Protein AF-A0A804KPH5-F1 (afdb_monomer)

Radius of gyration: 95.18 Å; Cα contacts (8 Å, |Δi|>4): 11; chains: 1; bounding box: 191×34×258 Å

Sequence (226 aa):
MASGESQKHLLSLIRNFASEKSQEELRVSDRKKRLLELQNDLNVANADLDGAKRSREMVEQELRGSQVQLSMIGASIHAQEARISLLQEEILKLRSDLDTLKSEVRFMRDEFVNSMCELNKKIRLDMQGFLKGLEDNITCLSTQMHELEAEYEKERHNRDKVCEQLAHVERRWFLVTAIMEETKQLQELAKQTSELEKVYASLGEDLQKKCTCPGCGSNNIEDGGN

Foldseek 3Di:
DPPVVVVVVVVVVVVVVVVVVVVVVVVVVVVVVVVVVVVVVVVVVVVVVVVVVVVVVVVVVVVVVVVVVVVVVVVVVVVVVVVVVVVVVVVVVVVVVVVVVVVVVVVVVVVVVVVVVVVVVVVVVVVVVVVVVVVVVVVVVVVVVVVVVVVVVVVVVVVVVVVVVVVVVVVVVVVVVVVVVVVVVVVVVVVVVVVVVVVVVVVVVVVQVVQQDPPPRDGPPPDDDD

Secondary structure (DSSP, 8-state):
-THHHHHHHHHHHHHHHHHHHHHHHHHHHHHHHHHHHHHHHHHHHHHHHHHHHHHHHHHHHHHHHHHHHHHHHHHHHHHHHHHHHHHHHHHHHHHHHHHHHHHHHHHHHHHHHHHHHHHHHHHHHHHHHHHHHHHHHHHHHHHHHHHHHHHHHHHHHHHHHHHHHHHHHHHHHHHHHHHHHHHHHHHHHHHHHHHHHHHHHHHHHHHHHHTB-TTT--BS---S--

pLDDT: mean 91.45, std 13.88, range [36.53, 98.81]

InterPro domains:
  IPR053327 Kinase-Interacting Protein [PTHR36001] (1-124)

Mean predicted aligned error: 14.64 Å

Solvent-accessible surface area (backbone atoms only — not comparable to full-atom values): 12221 Å² total; per-residue (Å²): 131,76,70,66,56,59,55,52,48,52,54,48,51,53,50,50,50,53,52,49,51,53,53,49,53,50,52,52,51,54,51,51,52,51,50,52,50,53,52,50,52,50,53,51,52,49,53,51,51,54,50,51,49,53,53,50,52,51,53,52,49,53,50,53,52,51,51,51,51,52,50,53,50,51,54,50,48,53,54,48,54,53,51,52,53,53,51,52,52,51,53,53,50,53,49,54,52,50,54,51,53,54,51,51,53,50,50,54,52,52,52,50,51,52,51,50,52,52,50,56,49,51,54,51,52,55,52,49,52,52,53,48,54,50,51,52,50,51,53,51,52,52,52,52,49,54,53,50,52,54,50,52,54,52,50,51,52,51,50,55,53,49,53,54,52,48,55,53,50,52,54,50,51,55,51,50,52,51,51,51,52,54,50,53,52,52,53,51,51,52,50,53,49,53,54,50,50,51,51,52,50,52,51,49,53,52,50,50,59,72,47,36,43,94,88,75,76,52,70,79,83,82,84,87,81,135

Structure (mmCIF, N/CA/C/O backbone):
data_AF-A0A804KPH5-F1
#
_entry.id   AF-A0A804KPH5-F1
#
loop_
_atom_site.group_PDB
_atom_site.id
_atom_site.type_symbol
_atom_site.label_atom_id
_atom_site.label_alt_id
_atom_site.label_comp_id
_atom_site.label_asym_id
_atom_site.label_entity_id
_atom_site.label_seq_id
_atom_site.pdbx_PDB_ins_code
_atom_site.Cartn_x
_atom_site.Cartn_y
_atom_site.Cartn_z
_atom_site.occupancy
_atom_site.B_iso_or_equiv
_atom_site.auth_seq_id
_atom_site.auth_comp_id
_atom_site.auth_asym_id
_atom_site.auth_atom_id
_atom_site.pdbx_PDB_model_num
ATOM 1 N N . MET A 1 1 ? -95.879 -7.686 123.966 1.00 47.50 1 MET A N 1
ATOM 2 C CA . MET A 1 1 ? -95.820 -7.800 122.490 1.00 47.50 1 MET A CA 1
ATOM 3 C C . MET A 1 1 ? -94.438 -7.478 121.884 1.00 47.50 1 MET A C 1
ATOM 5 O O . MET A 1 1 ? -94.332 -7.428 120.671 1.00 47.50 1 MET A O 1
ATOM 9 N N . ALA A 1 2 ? -93.355 -7.391 122.676 1.00 52.72 2 ALA A N 1
ATOM 10 C CA . ALA A 1 2 ? -92.005 -7.029 122.203 1.00 52.72 2 ALA A CA 1
ATOM 11 C C . ALA A 1 2 ? -91.123 -8.204 121.701 1.00 52.72 2 ALA A C 1
ATOM 13 O O . ALA A 1 2 ? -90.034 -7.984 121.188 1.00 52.72 2 ALA A O 1
ATOM 14 N N . SER A 1 3 ? -91.573 -9.462 121.829 1.00 55.53 3 SER A N 1
ATOM 15 C CA . SER A 1 3 ? -90.783 -10.656 121.456 1.00 55.53 3 SER A CA 1
ATOM 16 C C . SER A 1 3 ? -90.927 -11.079 119.985 1.00 55.53 3 SER A C 1
ATOM 18 O O . SER A 1 3 ? -90.116 -11.854 119.489 1.00 55.53 3 SER A O 1
ATOM 20 N N . GLY A 1 4 ? -91.962 -10.603 119.281 1.00 61.66 4 GLY A N 1
ATOM 21 C CA . GLY A 1 4 ? -92.204 -10.954 117.874 1.00 61.66 4 GLY A CA 1
ATOM 22 C C . GLY A 1 4 ? -91.389 -10.121 116.879 1.00 61.66 4 GLY A C 1
ATOM 23 O O . GLY A 1 4 ? -91.226 -10.524 115.731 1.00 61.66 4 GLY A O 1
ATOM 24 N N . GLU A 1 5 ? -90.871 -8.969 117.304 1.00 67.00 5 GLU A N 1
ATOM 25 C CA . GLU A 1 5 ? -90.092 -8.040 116.473 1.00 67.00 5 GLU A CA 1
ATOM 26 C C . GLU A 1 5 ? -88.619 -8.451 116.361 1.00 67.00 5 GLU A C 1
ATOM 28 O O . GLU A 1 5 ? -88.063 -8.467 115.263 1.00 67.00 5 GLU A O 1
ATOM 33 N N . SER A 1 6 ? -88.009 -8.891 117.464 1.00 72.50 6 SER A N 1
ATOM 34 C CA . SER A 1 6 ? -86.630 -9.398 117.500 1.00 72.50 6 SER A CA 1
ATOM 35 C C . SER A 1 6 ? -86.454 -10.687 116.687 1.00 72.50 6 SER A C 1
ATOM 37 O O . SER A 1 6 ? -85.471 -10.837 115.960 1.00 72.50 6 SER A O 1
ATOM 39 N N . GLN A 1 7 ? -87.438 -11.591 116.723 1.00 78.00 7 GLN A N 1
ATOM 40 C CA . GLN A 1 7 ? -87.437 -12.822 115.925 1.00 78.00 7 GLN A CA 1
ATOM 41 C C . GLN A 1 7 ? -87.595 -12.541 114.419 1.00 78.00 7 GLN A C 1
ATOM 43 O O . GLN A 1 7 ? -86.921 -13.162 113.596 1.00 78.00 7 GLN A O 1
ATOM 48 N N . LYS A 1 8 ? -88.428 -11.559 114.041 1.00 80.06 8 LYS A N 1
ATOM 49 C CA . LYS A 1 8 ? -88.543 -11.083 112.649 1.00 80.06 8 LYS A CA 1
ATOM 50 C C . LYS A 1 8 ? -87.252 -10.419 112.161 1.00 80.06 8 LYS A C 1
ATOM 52 O O . LYS A 1 8 ? -86.873 -10.619 111.009 1.00 80.06 8 LYS A O 1
ATOM 57 N N . HIS A 1 9 ? -86.563 -9.678 113.028 1.00 81.88 9 HIS A N 1
ATOM 58 C CA . HIS A 1 9 ? -85.277 -9.053 112.716 1.00 81.88 9 HIS A CA 1
ATOM 59 C C . HIS A 1 9 ? -84.169 -10.094 112.475 1.00 81.88 9 HIS A C 1
ATOM 61 O O . HIS A 1 9 ? -83.476 -10.022 111.462 1.00 81.88 9 HIS A O 1
ATOM 67 N N . LEU A 1 10 ? -84.069 -11.122 113.326 1.00 82.50 10 LEU A N 1
ATOM 68 C CA . LEU A 1 10 ? -83.127 -12.235 113.146 1.00 82.50 10 LEU A CA 1
ATOM 69 C C . LEU A 1 10 ? -83.384 -13.011 111.842 1.00 82.50 10 LEU A C 1
ATOM 71 O O . LEU A 1 10 ? -82.452 -13.293 111.094 1.00 82.50 10 LEU A O 1
ATOM 75 N N . LEU A 1 11 ? -84.649 -13.313 111.528 1.00 84.19 11 LEU A N 1
ATOM 76 C CA . LEU A 1 11 ? -85.020 -13.975 110.269 1.00 84.19 11 LEU A CA 1
ATOM 77 C C . LEU A 1 11 ? -84.720 -13.105 109.034 1.00 84.19 11 LEU A C 1
ATOM 79 O O . LEU A 1 11 ? -84.367 -13.640 107.984 1.00 84.19 11 LEU A O 1
ATOM 83 N N . SER A 1 12 ? -84.830 -11.778 109.153 1.00 86.88 12 SER A N 1
ATOM 84 C CA . SER A 1 12 ? -84.430 -10.826 108.107 1.00 86.88 12 SER A CA 1
ATOM 85 C C . SER A 1 12 ? -82.915 -10.839 107.878 1.00 86.88 12 SER A C 1
ATOM 87 O O . SER A 1 12 ? -82.474 -10.939 106.738 1.00 86.88 12 SER A O 1
ATOM 89 N N . LEU A 1 13 ? -82.115 -10.836 108.950 1.00 86.38 13 LEU A N 1
ATOM 90 C CA . LEU A 1 13 ? -80.652 -10.934 108.873 1.00 86.38 13 LEU A CA 1
ATOM 91 C C . LEU A 1 13 ? -80.192 -12.250 108.234 1.00 86.38 13 LEU A C 1
ATOM 93 O O . LEU A 1 13 ? -79.329 -12.227 107.363 1.00 86.38 13 LEU A O 1
ATOM 97 N N . ILE A 1 14 ? -80.802 -13.382 108.602 1.00 86.62 14 ILE A N 1
ATOM 98 C CA . ILE A 1 14 ? -80.507 -14.689 107.992 1.00 86.62 14 ILE A CA 1
ATOM 99 C C . ILE A 1 14 ? -80.858 -14.685 106.500 1.00 86.62 14 ILE A C 1
ATOM 101 O O . ILE A 1 14 ? -80.076 -15.175 105.687 1.00 86.62 14 ILE A O 1
ATOM 105 N N . ARG A 1 15 ? -82.012 -14.115 106.122 1.00 89.00 15 ARG A N 1
ATOM 106 C CA . ARG A 1 15 ? -82.417 -13.993 104.714 1.00 89.00 15 ARG A CA 1
ATOM 107 C C . ARG A 1 15 ? -81.454 -13.104 103.929 1.00 89.00 15 ARG A C 1
ATOM 109 O O . ARG A 1 15 ? -81.034 -13.510 102.852 1.00 89.00 15 ARG A O 1
ATOM 116 N N . ASN A 1 16 ? -81.087 -11.947 104.479 1.00 89.38 16 ASN A N 1
ATOM 117 C CA . ASN A 1 16 ? -80.148 -11.013 103.860 1.00 89.38 16 ASN A CA 1
ATOM 118 C C . ASN A 1 16 ? -78.768 -11.659 103.687 1.00 89.38 16 ASN A C 1
ATOM 120 O O . ASN A 1 16 ? -78.218 -11.620 102.591 1.00 89.38 16 ASN A O 1
ATOM 124 N N . PHE A 1 17 ? -78.264 -12.346 104.717 1.00 90.38 17 PHE A N 1
ATOM 125 C CA . PHE A 1 17 ? -77.006 -13.090 104.651 1.00 90.38 17 PHE A CA 1
ATOM 126 C C . PHE A 1 17 ? -77.054 -14.211 103.606 1.00 90.38 17 PHE A C 1
ATOM 128 O O . PHE A 1 17 ? -76.117 -14.374 102.832 1.00 90.38 17 PHE A O 1
ATOM 135 N N . ALA A 1 18 ? -78.150 -14.972 103.537 1.00 86.94 18 ALA A N 1
ATOM 136 C CA . ALA A 1 18 ? -78.317 -16.020 102.533 1.00 86.94 18 ALA A CA 1
ATOM 137 C C . ALA A 1 18 ? -78.378 -15.451 101.103 1.00 86.94 18 ALA A C 1
ATOM 139 O O . ALA A 1 18 ? -77.756 -16.010 100.199 1.00 86.94 18 ALA A O 1
ATOM 140 N N . SER A 1 19 ? -79.080 -14.329 100.895 1.00 88.06 19 SER A N 1
ATOM 141 C CA . SER A 1 19 ? -79.122 -13.651 99.593 1.00 88.06 19 SER A CA 1
ATOM 142 C C . SER A 1 19 ? -77.775 -13.048 99.203 1.00 88.06 19 SER A C 1
ATOM 144 O O . SER A 1 19 ? -77.368 -13.179 98.054 1.00 88.06 19 SER A O 1
ATOM 146 N N . GLU A 1 20 ? -77.058 -12.444 100.150 1.00 90.56 20 GLU A N 1
ATOM 147 C CA . GLU A 1 20 ? -75.737 -11.856 99.927 1.00 90.56 20 GLU A CA 1
ATOM 148 C C . GLU A 1 20 ? -74.703 -12.944 99.629 1.00 90.56 20 GLU A C 1
ATOM 150 O O . GLU A 1 20 ? -73.964 -12.834 98.656 1.00 90.56 20 GLU A O 1
ATOM 155 N N . LYS A 1 21 ? -74.731 -14.059 100.371 1.00 92.00 21 LYS A N 1
ATOM 156 C CA . LYS A 1 21 ? -73.903 -15.240 100.100 1.00 92.00 21 LYS A CA 1
ATOM 157 C C . LYS A 1 21 ? -74.153 -15.806 98.701 1.00 92.00 21 LYS A C 1
ATOM 159 O O . LYS A 1 21 ? -73.199 -16.048 97.970 1.00 92.00 21 LYS A O 1
ATOM 164 N N . SER A 1 22 ? -75.417 -15.978 98.307 1.00 89.69 22 SER A N 1
ATOM 165 C CA . SER A 1 22 ? -75.770 -16.455 96.962 1.00 89.69 22 SER A CA 1
ATOM 166 C C . SER A 1 22 ? -75.325 -15.478 95.866 1.00 89.69 22 SER A C 1
ATOM 168 O O . SER A 1 22 ? -74.825 -15.903 94.823 1.00 89.69 22 SER A O 1
ATOM 170 N N . GLN A 1 23 ? -75.460 -14.169 96.101 1.00 92.56 23 GLN A N 1
ATOM 171 C CA . GLN A 1 23 ? -75.026 -13.145 95.154 1.00 92.56 23 GLN A CA 1
ATOM 172 C C . GLN A 1 23 ? -73.497 -13.105 95.018 1.00 92.56 23 GLN A C 1
ATOM 174 O O . GLN A 1 23 ? -72.977 -12.949 93.912 1.00 92.56 23 GLN A O 1
ATOM 179 N N . GLU A 1 24 ? -72.771 -13.275 96.1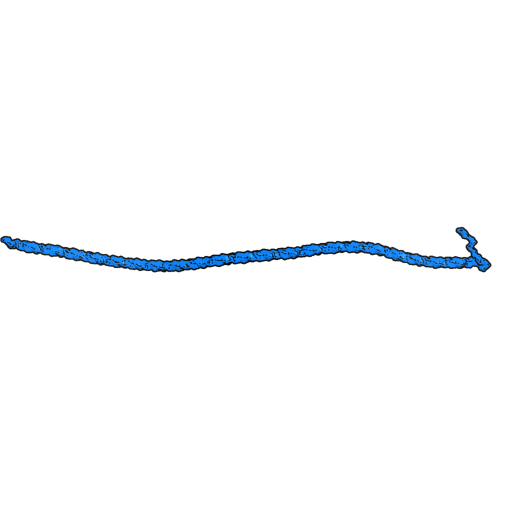22 1.00 92.38 24 GLU A N 1
ATOM 180 C CA . GLU A 1 24 ? -71.312 -13.318 96.130 1.00 92.38 24 GLU A CA 1
ATOM 181 C C . GLU A 1 24 ? -70.785 -14.593 95.451 1.00 92.38 24 GLU A C 1
ATOM 183 O O . GLU A 1 24 ? -69.865 -14.519 94.639 1.00 92.38 24 GLU A O 1
ATOM 188 N N . GLU A 1 25 ? -71.416 -15.751 95.676 1.00 92.31 25 GLU A N 1
ATOM 189 C CA . GLU A 1 25 ? -71.098 -17.004 94.972 1.00 92.31 25 GLU A CA 1
ATOM 190 C C . GLU A 1 25 ? -71.289 -16.877 93.450 1.00 92.31 25 GLU A C 1
ATOM 192 O O . GLU A 1 25 ? -70.419 -17.305 92.683 1.00 92.31 25 GLU A O 1
ATOM 197 N N . LEU A 1 26 ? -72.368 -16.223 93.000 1.00 93.50 26 LEU A N 1
ATOM 198 C CA . LEU A 1 26 ? -72.583 -15.903 91.583 1.00 93.50 26 LEU A CA 1
ATOM 199 C C . LEU A 1 26 ? -71.481 -14.987 91.029 1.00 93.50 26 LEU A C 1
ATOM 201 O O . LEU A 1 26 ? -70.908 -15.295 89.985 1.00 93.50 26 LEU A O 1
ATOM 205 N N . ARG A 1 27 ? -71.116 -13.908 91.739 1.00 95.50 27 ARG A N 1
ATOM 206 C CA . ARG A 1 27 ? -70.012 -13.011 91.333 1.00 95.50 27 ARG A CA 1
ATOM 207 C C . ARG A 1 27 ? -68.680 -13.750 91.231 1.00 95.50 27 ARG A C 1
ATOM 209 O O . ARG A 1 27 ? -67.907 -13.490 90.309 1.00 95.50 27 ARG A O 1
ATOM 216 N N . VAL A 1 28 ? -68.392 -14.655 92.167 1.00 95.12 28 VAL A N 1
ATOM 217 C CA . VAL A 1 28 ? -67.177 -15.481 92.144 1.00 95.12 28 VAL A CA 1
ATOM 218 C C . VAL A 1 28 ? -67.193 -16.435 90.947 1.00 95.12 28 VAL A C 1
ATOM 220 O O . VAL A 1 28 ? -66.164 -16.578 90.286 1.00 95.12 28 VAL A O 1
ATOM 223 N N . SER A 1 29 ? -68.336 -17.052 90.636 1.00 95.44 29 SER A N 1
ATOM 224 C CA . SER A 1 29 ? -68.501 -17.915 89.458 1.00 95.44 29 SER A CA 1
ATOM 225 C C . SER A 1 29 ? -68.264 -17.152 88.145 1.00 95.44 29 SER A C 1
ATOM 227 O O . SER A 1 29 ? -67.443 -17.574 87.327 1.00 95.44 29 SER A O 1
ATOM 229 N N . ASP A 1 30 ? -68.872 -15.971 87.989 1.00 95.94 30 ASP A N 1
ATOM 230 C CA . ASP A 1 30 ? -68.675 -15.094 86.825 1.00 95.94 30 ASP A CA 1
ATOM 231 C C . ASP A 1 30 ? -67.217 -14.639 86.678 1.00 95.94 30 ASP A C 1
ATOM 233 O O . ASP A 1 30 ? -66.649 -14.680 85.583 1.00 95.94 30 ASP A O 1
ATOM 237 N N . ARG A 1 31 ? -66.569 -14.246 87.785 1.00 96.00 31 ARG A N 1
ATOM 238 C CA . ARG A 1 31 ? -65.142 -13.882 87.788 1.00 96.00 31 ARG A CA 1
ATOM 239 C C . ARG A 1 31 ? -64.253 -15.053 87.371 1.00 96.00 31 ARG A C 1
ATOM 241 O O . ARG A 1 31 ? -63.312 -14.838 86.612 1.00 96.00 31 ARG A O 1
ATOM 248 N N . LYS A 1 32 ? -64.543 -16.278 87.826 1.00 96.44 32 LYS A N 1
ATOM 249 C CA . LYS A 1 32 ? -63.807 -17.485 87.410 1.00 96.44 32 LYS A CA 1
ATOM 250 C C . LYS A 1 32 ? -63.964 -17.754 85.917 1.00 96.44 32 LYS A C 1
ATOM 252 O O . LYS A 1 32 ? -62.964 -18.032 85.264 1.00 96.44 32 LYS A O 1
ATOM 257 N N . LYS A 1 33 ? -65.182 -17.640 85.375 1.00 96.81 33 LYS A N 1
ATOM 258 C CA . LYS A 1 33 ? -65.432 -17.819 83.938 1.00 96.81 33 LYS A CA 1
ATOM 259 C C . LYS A 1 33 ? -64.646 -16.802 83.108 1.00 96.81 33 LYS A C 1
ATOM 261 O O . LYS A 1 33 ? -63.930 -17.202 82.198 1.00 96.81 33 LYS A O 1
ATOM 266 N N . ARG A 1 34 ? -64.690 -15.521 83.494 1.00 97.44 34 ARG A N 1
ATOM 267 C CA . ARG A 1 34 ? -63.887 -14.464 82.857 1.00 97.44 34 ARG A CA 1
ATOM 268 C C . ARG A 1 34 ? -62.386 -14.713 82.944 1.00 97.44 34 ARG A C 1
ATOM 270 O O . ARG A 1 34 ? -61.690 -14.475 81.969 1.00 97.44 34 ARG A O 1
ATOM 277 N N . LEU A 1 35 ? -61.875 -15.179 84.085 1.00 96.75 35 LEU A N 1
ATOM 278 C CA . LEU A 1 35 ? -60.459 -15.545 84.216 1.00 96.75 35 LEU A CA 1
ATOM 279 C C . LEU A 1 35 ? -60.070 -16.648 83.226 1.00 96.75 35 LEU A C 1
ATOM 281 O O . LEU A 1 35 ? -59.012 -16.569 82.612 1.00 96.75 35 LEU A O 1
ATOM 285 N N . LEU A 1 36 ? -60.937 -17.646 83.055 1.00 97.06 36 LEU A N 1
ATOM 286 C CA . LEU A 1 36 ? -60.729 -18.752 82.124 1.00 97.06 36 LEU A CA 1
ATOM 287 C C . LEU A 1 36 ? -60.765 -18.288 80.659 1.00 97.06 36 LEU A C 1
ATOM 289 O O . LEU A 1 36 ? -59.904 -18.684 79.879 1.00 97.06 36 LEU A O 1
ATOM 293 N N . GLU A 1 37 ? -61.715 -17.421 80.299 1.00 97.00 37 GLU A N 1
ATOM 294 C CA . GLU A 1 37 ? -61.796 -16.785 78.973 1.00 97.00 37 GLU A CA 1
ATOM 295 C C . GLU A 1 37 ? -60.538 -15.960 78.677 1.00 97.00 37 GLU A C 1
ATOM 297 O O . GLU A 1 37 ? -59.864 -16.214 77.683 1.00 97.00 37 GLU A O 1
ATOM 302 N N . LEU A 1 38 ? -60.144 -15.067 79.592 1.00 97.38 38 LEU A N 1
ATOM 303 C CA . LEU A 1 38 ? -58.927 -14.260 79.458 1.00 97.38 38 LEU A CA 1
ATOM 304 C C . LEU A 1 38 ? -57.666 -15.119 79.329 1.00 97.38 38 LEU A C 1
ATOM 306 O O . LEU A 1 38 ? -56.743 -14.759 78.604 1.00 97.38 38 LEU A O 1
ATOM 310 N N . GLN A 1 39 ? -57.607 -16.250 80.031 1.00 98.00 39 GLN A N 1
ATOM 311 C CA . GLN A 1 39 ? -56.476 -17.163 79.932 1.00 98.00 39 GLN A CA 1
ATOM 312 C C . GLN A 1 39 ? -56.427 -17.875 78.574 1.00 98.00 39 GLN A C 1
ATOM 314 O O . GLN A 1 39 ? -55.341 -18.050 78.022 1.00 98.00 39 GLN A O 1
ATOM 319 N N . ASN A 1 40 ? -57.579 -18.240 78.008 1.00 97.31 40 ASN A N 1
ATOM 320 C CA . ASN A 1 40 ? -57.652 -18.772 76.648 1.00 97.31 40 ASN A CA 1
ATOM 321 C C . ASN A 1 40 ? -57.248 -17.718 75.611 1.00 97.31 40 ASN A C 1
ATOM 323 O O . ASN A 1 40 ? -56.419 -18.016 74.754 1.00 97.31 40 ASN A O 1
ATOM 327 N N . ASP A 1 41 ? -57.754 -16.489 75.728 1.00 98.06 41 ASP A N 1
ATOM 328 C CA . ASP A 1 41 ? -57.403 -15.380 74.835 1.00 98.06 41 ASP A CA 1
ATOM 329 C C . ASP A 1 41 ? -55.901 -15.076 74.887 1.00 98.06 41 ASP A C 1
ATOM 331 O O . ASP A 1 41 ? -55.262 -14.896 73.851 1.00 98.06 41 ASP A O 1
ATOM 335 N N . LEU A 1 42 ? -55.307 -15.094 76.086 1.00 97.69 4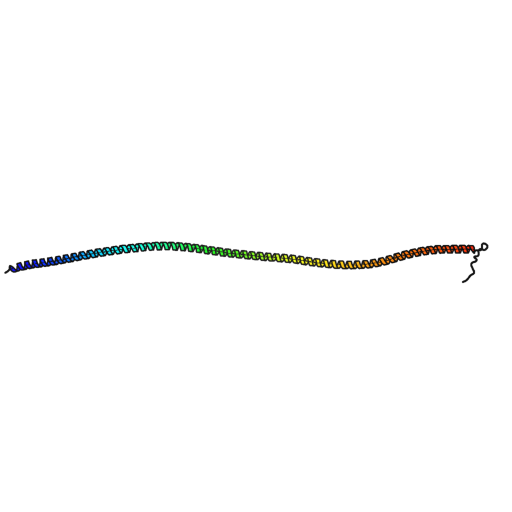2 LEU A N 1
ATOM 336 C CA . LEU A 1 42 ? -53.865 -14.935 76.269 1.00 97.69 42 LEU A CA 1
ATOM 337 C C . LEU A 1 42 ? -53.076 -16.050 75.567 1.00 97.69 42 LEU A C 1
ATOM 339 O O . LEU A 1 42 ? -52.062 -15.778 74.928 1.00 97.69 42 LEU A O 1
ATOM 343 N N . ASN A 1 43 ? -53.534 -17.301 75.664 1.00 97.50 43 ASN A N 1
ATOM 344 C CA . ASN A 1 43 ? -52.889 -18.430 74.993 1.00 97.50 43 ASN A CA 1
ATOM 345 C C . ASN A 1 43 ? -52.976 -18.316 73.463 1.00 97.50 43 ASN A C 1
ATOM 347 O O . ASN A 1 43 ? -51.983 -18.577 72.784 1.00 97.50 43 ASN A O 1
ATOM 351 N N . VAL A 1 44 ? -54.127 -17.897 72.925 1.00 98.06 44 VAL A N 1
ATOM 352 C CA . VAL A 1 44 ? -54.312 -17.657 71.483 1.00 98.06 44 VAL A CA 1
ATOM 353 C C . VAL A 1 44 ? -53.410 -16.517 71.010 1.00 98.06 44 VAL A C 1
ATOM 355 O O . VAL A 1 44 ? -52.635 -16.702 70.075 1.00 98.06 44 VAL A O 1
ATOM 358 N N . ALA A 1 45 ? -53.416 -15.380 71.710 1.00 98.00 45 ALA A N 1
ATOM 359 C CA . ALA A 1 45 ? -52.564 -14.241 71.381 1.00 98.00 45 ALA A CA 1
ATOM 360 C C . ALA A 1 45 ? -51.065 -14.597 71.418 1.00 98.00 45 ALA A C 1
ATOM 362 O O . ALA A 1 45 ? -50.296 -14.129 70.578 1.00 98.00 45 ALA A O 1
ATOM 363 N N . ASN A 1 46 ? -50.640 -15.454 72.354 1.00 97.88 46 ASN A N 1
ATOM 364 C CA . ASN A 1 46 ? -49.266 -15.956 72.402 1.00 97.88 46 ASN A CA 1
ATOM 365 C C . ASN A 1 46 ? -48.925 -16.832 71.185 1.00 97.88 46 ASN A C 1
ATOM 367 O O . ASN A 1 46 ? -47.850 -16.676 70.606 1.00 97.88 46 ASN A O 1
ATOM 371 N N . ALA A 1 47 ? -49.836 -17.716 70.767 1.00 97.94 47 ALA A N 1
ATOM 372 C CA . ALA A 1 47 ? -49.638 -18.548 69.581 1.00 97.94 47 ALA A CA 1
ATOM 373 C C . ALA A 1 47 ? -49.528 -17.704 68.297 1.00 97.94 47 ALA A C 1
ATOM 375 O O . ALA A 1 47 ? -48.641 -17.952 67.473 1.00 97.94 47 ALA A O 1
ATOM 376 N N . ASP A 1 48 ? -50.370 -16.677 68.160 1.00 98.19 48 ASP A N 1
ATOM 377 C CA . ASP A 1 48 ? -50.333 -15.729 67.042 1.00 98.19 48 ASP A CA 1
ATOM 378 C C . ASP A 1 48 ? -49.036 -14.913 67.035 1.00 98.19 48 ASP A C 1
ATOM 380 O O . ASP A 1 48 ? -48.390 -14.771 65.992 1.00 98.19 48 ASP A O 1
ATOM 384 N N . LEU A 1 49 ? -48.599 -14.431 68.205 1.00 98.00 49 LEU A N 1
ATOM 385 C CA . LEU A 1 49 ? -47.336 -13.709 68.358 1.00 98.00 49 LEU A CA 1
ATOM 386 C C . LEU A 1 49 ? -46.140 -14.571 67.935 1.00 98.00 49 LEU A C 1
ATOM 388 O O . LEU A 1 49 ? -45.249 -14.092 67.231 1.00 98.00 49 LEU A O 1
ATOM 392 N N . ASP A 1 50 ? -46.111 -15.841 68.329 1.00 98.06 50 ASP A N 1
ATOM 393 C CA . ASP A 1 50 ? -45.044 -16.759 67.929 1.00 98.06 50 ASP A CA 1
ATOM 394 C C . ASP A 1 50 ? -45.113 -17.118 66.437 1.00 98.06 50 ASP A C 1
ATOM 396 O O . ASP A 1 50 ? -44.074 -17.290 65.794 1.00 98.06 50 ASP A O 1
ATOM 400 N N . GLY A 1 51 ? -46.316 -17.167 65.855 1.00 98.38 51 GLY A N 1
ATOM 401 C CA . GLY A 1 51 ? -46.519 -17.242 64.406 1.00 98.38 51 GLY A CA 1
ATOM 402 C C . GLY A 1 51 ? -45.918 -16.044 63.671 1.00 98.38 51 GLY A C 1
ATOM 403 O O . GLY A 1 51 ? -45.122 -16.217 62.743 1.00 98.38 51 GLY A O 1
ATOM 404 N N . ALA A 1 52 ? -46.226 -14.832 64.133 1.00 98.19 52 ALA A N 1
ATOM 405 C CA . ALA A 1 52 ? -45.708 -13.591 63.570 1.00 98.19 52 ALA A CA 1
ATOM 406 C C . ALA A 1 52 ? -44.179 -13.486 63.702 1.00 98.19 52 ALA A C 1
ATOM 408 O O . ALA A 1 52 ? -43.510 -13.092 62.746 1.00 98.19 52 ALA A O 1
ATOM 409 N N . LYS A 1 53 ? -43.596 -13.895 64.840 1.00 98.38 53 LYS A N 1
ATOM 410 C CA . LYS A 1 53 ? -42.133 -13.942 65.025 1.00 98.38 53 LYS A CA 1
ATOM 411 C C . LYS A 1 53 ? -41.458 -14.855 64.005 1.00 98.38 53 LYS A C 1
ATOM 413 O O . LYS A 1 53 ? -40.484 -14.431 63.389 1.00 98.38 53 LYS A O 1
ATOM 418 N N . ARG A 1 54 ? -41.993 -16.066 63.801 1.00 98.31 54 ARG A N 1
ATOM 419 C CA . ARG A 1 54 ? -41.473 -17.023 62.809 1.00 98.31 54 ARG A CA 1
ATOM 420 C C . ARG A 1 54 ? -41.565 -16.470 61.388 1.00 98.31 54 ARG A C 1
ATOM 422 O O . ARG A 1 54 ? -40.601 -16.559 60.636 1.00 98.31 54 ARG A O 1
ATOM 429 N N . SER A 1 55 ? -42.695 -15.856 61.033 1.00 98.00 55 SER A N 1
ATOM 430 C CA . SER A 1 55 ? -42.859 -15.214 59.724 1.00 98.00 55 SER A CA 1
ATOM 431 C C . SER A 1 55 ? -41.882 -14.052 59.526 1.00 98.00 55 SER A C 1
ATOM 433 O O . SER A 1 55 ? -41.298 -13.925 58.453 1.00 98.00 55 SER A O 1
ATOM 435 N N . ARG A 1 56 ? -41.678 -13.215 60.550 1.00 98.06 56 ARG A N 1
ATOM 436 C CA . ARG A 1 56 ? -40.710 -12.111 60.509 1.00 98.06 56 ARG A CA 1
ATOM 437 C C . ARG A 1 56 ? -39.290 -12.630 60.291 1.00 98.06 56 ARG A C 1
ATOM 439 O O . ARG A 1 56 ? -38.572 -12.094 59.457 1.00 98.06 56 ARG A O 1
ATOM 446 N N . GLU A 1 57 ? -38.896 -13.674 61.014 1.00 98.44 57 GLU A N 1
ATOM 447 C CA . GLU A 1 57 ? -37.557 -14.260 60.904 1.00 98.44 57 GLU A CA 1
ATOM 448 C C . GLU A 1 57 ? -37.288 -14.848 59.510 1.00 98.44 57 GLU A C 1
ATOM 450 O O . GLU A 1 57 ? -36.191 -14.672 58.979 1.00 98.44 57 GLU A O 1
ATOM 455 N N . MET A 1 58 ? -38.297 -15.462 58.882 1.00 98.19 58 MET A N 1
ATOM 456 C CA . MET A 1 58 ? -38.225 -15.934 57.493 1.00 98.19 58 MET A CA 1
ATOM 457 C C . MET A 1 58 ? -37.960 -14.780 56.513 1.00 98.19 58 MET A C 1
ATOM 459 O O . MET A 1 58 ? -36.997 -14.833 55.750 1.00 98.19 58 MET A O 1
ATOM 463 N N . VAL A 1 59 ? -38.747 -13.701 56.587 1.00 98.25 59 VAL A N 1
ATOM 464 C CA . VAL A 1 59 ? -38.572 -12.520 55.720 1.00 98.25 59 VAL A CA 1
ATOM 465 C C . VAL A 1 59 ? -37.213 -11.852 55.951 1.00 98.25 59 VAL A C 1
ATOM 467 O O . VAL A 1 59 ? -36.553 -11.432 55.004 1.00 98.25 59 VAL A O 1
ATOM 470 N N . GLU A 1 60 ? -36.740 -11.782 57.198 1.00 98.25 60 GLU A N 1
ATOM 471 C CA . GLU A 1 60 ? -35.407 -11.251 57.505 1.00 98.25 60 GLU A CA 1
ATOM 472 C C . GLU A 1 60 ? -34.280 -12.106 56.905 1.00 98.25 60 GLU A C 1
ATOM 474 O O . GLU A 1 60 ? -33.261 -11.565 56.471 1.00 98.25 60 GLU A O 1
ATOM 479 N N . GLN A 1 61 ? -34.432 -13.434 56.867 1.00 98.12 61 GLN A N 1
ATOM 480 C CA . GLN A 1 61 ? -33.471 -14.317 56.199 1.00 98.12 61 GLN A CA 1
ATOM 481 C C . GLN A 1 61 ? -33.469 -14.109 54.679 1.00 98.12 61 GLN A C 1
ATOM 483 O O . GLN A 1 61 ? -32.392 -13.986 54.095 1.00 98.12 61 GLN A O 1
ATOM 488 N N . GLU A 1 62 ? -34.639 -13.999 54.048 1.00 98.44 62 GLU A N 1
ATOM 489 C CA . GLU A 1 62 ? -34.763 -13.707 52.611 1.00 98.44 62 GLU A CA 1
ATOM 490 C C . GLU A 1 62 ? -34.176 -12.337 52.243 1.00 98.44 62 GLU A C 1
ATOM 492 O O . GLU A 1 62 ? -33.451 -12.207 51.249 1.00 98.44 62 GLU A O 1
ATOM 497 N N . LEU A 1 63 ? -34.420 -11.321 53.077 1.00 98.12 63 LEU A N 1
ATOM 498 C CA . LEU A 1 63 ? -33.848 -9.987 52.913 1.00 98.12 63 LEU A CA 1
ATOM 499 C C . LEU A 1 63 ? -32.318 -10.028 52.994 1.00 98.12 63 LEU A C 1
ATOM 501 O O . LEU A 1 63 ? -31.643 -9.465 52.130 1.00 98.12 63 LEU A O 1
ATOM 505 N N . ARG A 1 64 ? -31.759 -10.739 53.985 1.00 98.50 64 ARG A N 1
ATOM 506 C CA . ARG A 1 64 ? -30.304 -10.943 54.097 1.00 98.50 64 ARG A CA 1
ATOM 507 C C . ARG A 1 64 ? -29.739 -11.655 52.866 1.00 98.50 64 ARG A C 1
ATOM 509 O O . ARG A 1 64 ? -28.712 -11.226 52.345 1.00 98.50 64 ARG A O 1
ATOM 516 N N . GLY A 1 65 ? -30.416 -12.693 52.370 1.00 98.44 65 GLY A N 1
ATOM 517 C CA . GLY A 1 65 ? -30.025 -13.397 51.145 1.00 98.44 65 GLY A CA 1
ATOM 518 C C . GLY A 1 65 ? -29.988 -12.473 49.924 1.00 98.44 65 GLY A C 1
ATOM 519 O O . GLY A 1 65 ? -28.991 -12.436 49.200 1.00 98.44 65 GLY A O 1
ATOM 520 N N . SER A 1 66 ? -31.028 -11.656 49.751 1.00 98.25 66 SER A N 1
ATOM 521 C CA . SER A 1 66 ? -31.118 -10.670 48.667 1.00 98.25 66 SER A CA 1
ATOM 522 C C . SER A 1 66 ? -30.023 -9.602 48.767 1.00 98.25 66 SER A C 1
ATOM 524 O O . SER A 1 66 ? -29.412 -9.236 47.766 1.00 98.25 66 SER A O 1
ATOM 526 N N . GLN A 1 67 ? -29.711 -9.133 49.978 1.00 98.56 67 GLN A N 1
ATOM 527 C CA . GLN A 1 67 ? -28.660 -8.139 50.210 1.00 98.56 67 GLN A CA 1
ATOM 528 C C . GLN A 1 67 ? -27.262 -8.669 49.851 1.00 98.56 67 GLN A C 1
ATOM 530 O O . GLN A 1 67 ? -26.451 -7.947 49.261 1.00 98.56 67 GLN A O 1
ATOM 535 N N . VAL A 1 68 ? -26.981 -9.941 50.152 1.00 98.44 68 VAL A N 1
ATOM 536 C CA . VAL A 1 68 ? -25.732 -10.599 49.738 1.00 98.44 68 VAL A CA 1
ATOM 537 C C . VAL A 1 68 ? -25.655 -10.705 48.215 1.00 98.44 68 VAL A C 1
ATOM 539 O O . VAL A 1 68 ? -24.638 -10.326 47.634 1.00 98.44 68 VAL A O 1
ATOM 542 N N . GLN A 1 69 ? -26.730 -11.145 47.552 1.00 98.44 69 GLN A N 1
ATOM 543 C CA . GLN A 1 69 ? -26.771 -11.227 46.087 1.00 98.44 69 GLN A CA 1
ATOM 544 C C . GLN A 1 69 ? -26.553 -9.861 45.426 1.00 98.44 69 GLN A C 1
ATOM 546 O O . GLN A 1 69 ? -25.754 -9.756 44.496 1.00 98.44 69 GLN A O 1
ATOM 551 N N . LEU A 1 70 ? -27.184 -8.800 45.940 1.00 98.50 70 LEU A N 1
ATOM 552 C CA . LEU A 1 70 ? -26.966 -7.430 45.463 1.00 98.50 70 LEU A CA 1
ATOM 553 C C . LEU A 1 70 ? -25.502 -6.998 45.603 1.00 98.50 70 LEU A C 1
ATOM 555 O O . LEU A 1 70 ? -24.951 -6.391 44.688 1.00 98.50 70 LEU A O 1
ATOM 559 N N . SER A 1 71 ? -24.853 -7.358 46.711 1.00 98.56 71 SER A N 1
ATOM 560 C CA . SER A 1 71 ? -23.439 -7.042 46.945 1.00 98.56 71 SER A CA 1
ATOM 561 C C . SER A 1 71 ? -22.523 -7.770 45.950 1.00 98.56 71 SER A C 1
ATOM 563 O O . SER A 1 71 ? -21.590 -7.178 45.410 1.00 98.56 71 SER A O 1
ATOM 565 N N . MET A 1 72 ? -22.819 -9.040 45.647 1.00 98.44 72 MET A N 1
ATOM 566 C CA . MET A 1 72 ? -22.087 -9.826 44.645 1.00 98.44 72 MET A CA 1
ATOM 567 C C . MET A 1 72 ? -22.267 -9.282 43.222 1.00 98.44 72 MET A C 1
ATOM 569 O O . MET A 1 72 ? -21.300 -9.210 42.457 1.00 98.44 72 MET A O 1
ATOM 573 N N . ILE A 1 73 ? -23.491 -8.883 42.863 1.00 98.50 73 ILE A N 1
ATOM 574 C CA . ILE A 1 73 ? -23.784 -8.256 41.569 1.00 98.50 73 ILE A CA 1
ATOM 575 C C . ILE A 1 73 ? -23.038 -6.924 41.458 1.00 98.50 73 ILE A C 1
ATOM 577 O O . ILE A 1 73 ? -22.378 -6.694 40.449 1.00 98.50 73 ILE A O 1
ATOM 581 N N . GLY A 1 74 ? -23.060 -6.091 42.504 1.00 98.69 74 GLY A N 1
ATOM 582 C CA . GLY A 1 74 ? -22.318 -4.828 42.537 1.00 98.69 74 GLY A CA 1
ATOM 583 C C . GLY A 1 74 ? -20.815 -5.018 42.315 1.00 98.69 74 GLY A C 1
ATOM 584 O O . GLY A 1 74 ? -20.223 -4.347 41.471 1.00 98.69 74 GLY A O 1
ATOM 585 N N . ALA A 1 75 ? -20.203 -5.997 42.989 1.00 98.50 75 ALA A N 1
ATOM 586 C CA . ALA A 1 75 ? -18.794 -6.336 42.774 1.00 98.50 75 ALA A CA 1
ATOM 587 C C . ALA A 1 75 ? -18.513 -6.811 41.334 1.00 98.50 75 ALA A C 1
ATOM 589 O O . ALA A 1 75 ? -17.495 -6.449 40.743 1.00 98.50 75 ALA A O 1
ATOM 590 N N . SER A 1 76 ? -19.427 -7.593 40.751 1.00 98.69 76 SER A N 1
ATOM 591 C CA . SER A 1 76 ? -19.302 -8.085 39.373 1.00 98.69 76 SER A CA 1
ATOM 592 C C . SER A 1 76 ? -19.413 -6.958 38.342 1.00 98.69 76 SER A C 1
ATOM 594 O O . SER A 1 76 ? -18.642 -6.944 37.384 1.00 98.69 76 SER A O 1
ATOM 596 N N . ILE A 1 77 ? -20.322 -5.999 38.554 1.00 98.69 77 ILE A N 1
ATOM 597 C CA . ILE A 1 77 ? -20.470 -4.805 37.710 1.00 98.69 77 ILE A CA 1
ATOM 598 C C . ILE A 1 77 ? -19.179 -3.988 37.736 1.00 98.69 77 ILE A C 1
ATOM 600 O O . ILE A 1 77 ? -18.614 -3.727 36.678 1.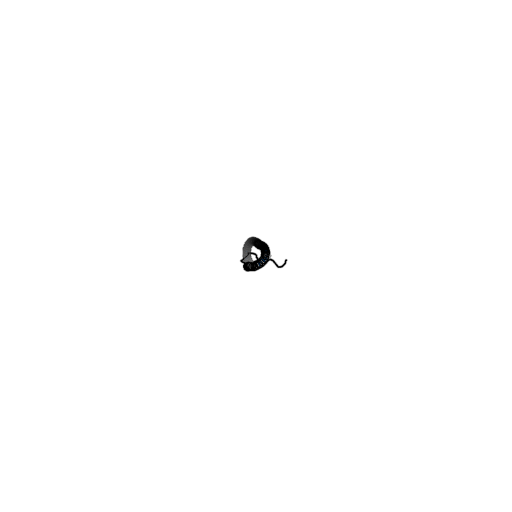00 98.69 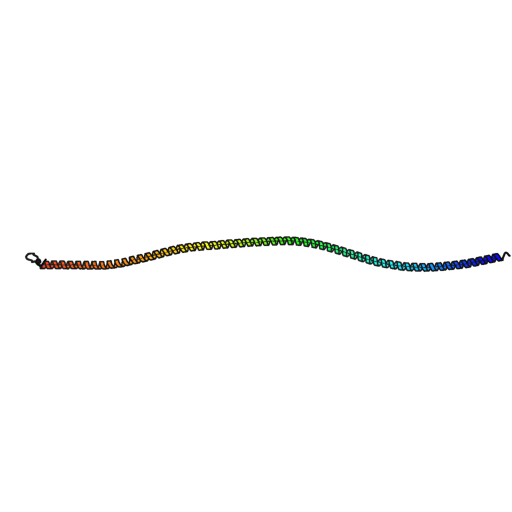77 ILE A O 1
ATOM 604 N N . HIS A 1 78 ? -18.640 -3.684 38.919 1.00 98.50 78 HIS A N 1
ATOM 605 C CA . HIS A 1 78 ? -17.383 -2.938 39.021 1.00 98.50 78 HIS A CA 1
ATOM 606 C C . HIS A 1 78 ? -16.207 -3.648 38.341 1.00 98.50 78 HIS A C 1
ATOM 608 O O . HIS A 1 78 ? -15.402 -3.012 37.658 1.00 98.50 78 HIS A O 1
ATOM 614 N N . ALA A 1 79 ? -16.117 -4.974 38.464 1.00 98.69 79 ALA A N 1
ATOM 615 C CA . ALA A 1 79 ? -15.098 -5.744 37.755 1.00 98.69 79 ALA A CA 1
ATOM 616 C C . ALA A 1 79 ? -15.267 -5.662 36.225 1.00 98.69 79 ALA A C 1
ATOM 618 O O . ALA A 1 79 ? -14.279 -5.586 35.491 1.00 98.69 79 ALA A O 1
ATOM 619 N N . GLN A 1 80 ? -16.506 -5.665 35.727 1.00 98.62 80 GLN A N 1
ATOM 620 C CA . GLN A 1 80 ? -16.793 -5.497 34.301 1.00 98.62 80 GLN A CA 1
ATOM 621 C C . GLN A 1 80 ? -16.478 -4.079 33.811 1.00 98.62 80 GLN A C 1
ATOM 623 O O . GLN A 1 80 ? -15.852 -3.938 32.764 1.00 98.62 80 GLN A O 1
ATOM 628 N N . GLU A 1 81 ? -16.832 -3.041 34.568 1.00 98.75 81 GLU A N 1
ATOM 629 C CA . GLU A 1 81 ? -16.517 -1.640 34.254 1.00 98.75 81 GLU A CA 1
ATOM 630 C C . GLU A 1 81 ? -15.003 -1.401 34.153 1.00 98.75 81 GLU A C 1
ATOM 632 O O . GLU A 1 81 ? -14.533 -0.755 33.211 1.00 98.75 81 GLU A O 1
ATOM 637 N N . ALA A 1 82 ? -14.220 -1.989 35.064 1.00 98.62 82 ALA A N 1
ATOM 638 C CA . ALA A 1 82 ? -12.761 -1.928 35.012 1.00 98.62 82 ALA A CA 1
ATOM 639 C C . ALA A 1 82 ? -12.209 -2.584 33.735 1.00 98.62 82 ALA A C 1
ATOM 641 O O . ALA A 1 82 ? -11.351 -2.017 33.058 1.00 98.62 82 ALA A O 1
ATOM 642 N N . ARG A 1 83 ? -12.740 -3.753 33.352 1.00 98.75 83 ARG A N 1
ATOM 643 C CA . ARG A 1 83 ? -12.348 -4.438 32.107 1.00 98.75 83 ARG A CA 1
ATOM 644 C C . ARG A 1 83 ? -12.727 -3.644 30.860 1.00 98.75 83 ARG A C 1
ATOM 646 O O . ARG A 1 83 ? -11.936 -3.593 29.925 1.00 98.75 83 ARG A O 1
ATOM 653 N N . ILE A 1 84 ? -13.913 -3.036 30.838 1.00 98.69 84 ILE A N 1
ATOM 654 C CA . ILE A 1 84 ? -14.352 -2.171 29.734 1.00 98.69 84 ILE A CA 1
ATOM 655 C C . ILE A 1 84 ? -13.392 -0.990 29.583 1.00 98.69 84 ILE A C 1
ATOM 657 O O . ILE A 1 84 ? -12.972 -0.701 28.466 1.00 98.69 84 ILE A O 1
ATOM 661 N N . SER A 1 85 ? -12.998 -0.361 30.692 1.00 98.75 85 SER A N 1
ATOM 662 C CA . SER A 1 85 ? -12.061 0.769 30.682 1.00 98.75 85 SER A CA 1
ATOM 663 C C . SER A 1 85 ? -10.697 0.376 30.101 1.00 98.75 85 SER A C 1
ATOM 665 O O . SER A 1 85 ? -10.183 1.066 29.224 1.00 98.75 85 SER A O 1
ATOM 667 N N . LEU A 1 86 ? -10.151 -0.775 30.515 1.00 98.75 86 LEU A N 1
ATOM 668 C CA . LEU A 1 86 ? -8.886 -1.297 29.978 1.00 98.75 86 LEU A CA 1
ATOM 669 C C . LEU A 1 86 ? -8.974 -1.595 28.476 1.00 98.75 86 LEU A C 1
ATOM 671 O O . LEU A 1 86 ? -8.110 -1.186 27.706 1.00 98.75 86 LEU A O 1
ATOM 675 N N . LEU A 1 87 ? -10.049 -2.255 28.036 1.00 98.75 87 LEU A N 1
ATOM 676 C CA . LEU A 1 87 ? -10.255 -2.550 26.615 1.00 98.75 87 LEU A CA 1
ATOM 677 C C . LEU A 1 87 ? -10.394 -1.274 25.775 1.00 98.75 87 LEU A C 1
ATOM 679 O O . LEU A 1 87 ? -9.929 -1.229 24.639 1.00 98.75 87 LEU A O 1
ATOM 683 N N . GLN A 1 88 ? -11.022 -0.227 26.312 1.00 98.81 88 GLN A N 1
ATOM 684 C CA . GLN A 1 88 ? -11.121 1.064 25.630 1.00 98.81 88 GLN A CA 1
ATOM 685 C C . GLN A 1 88 ? -9.748 1.720 25.449 1.00 98.81 88 GLN A C 1
ATOM 687 O O . GLN A 1 88 ? -9.470 2.242 24.369 1.00 98.81 88 GLN A O 1
ATOM 692 N N . GLU A 1 89 ? -8.879 1.656 26.459 1.00 98.62 89 GLU A N 1
ATOM 693 C CA . GLU A 1 89 ? -7.501 2.147 26.366 1.00 98.62 89 GLU A CA 1
ATOM 694 C C . GLU A 1 89 ? -6.696 1.375 25.308 1.00 98.62 89 GLU A C 1
ATOM 696 O O . GLU A 1 89 ? -6.064 1.984 24.440 1.00 98.62 89 GLU A O 1
ATOM 701 N N . GLU A 1 90 ? -6.784 0.043 25.310 1.00 98.75 90 GLU A N 1
ATOM 702 C CA . GLU A 1 90 ? -6.137 -0.806 24.303 1.00 98.75 90 GLU A CA 1
ATOM 703 C C . GLU A 1 90 ? -6.625 -0.489 22.882 1.00 98.75 90 GLU A C 1
ATOM 705 O O . GLU A 1 90 ? -5.813 -0.352 21.966 1.00 98.75 90 GLU A O 1
ATOM 710 N N . ILE A 1 91 ? -7.937 -0.303 22.688 1.00 98.75 91 ILE A N 1
ATOM 711 C CA . ILE A 1 91 ? -8.518 0.075 21.390 1.00 98.75 91 ILE A CA 1
ATOM 712 C C . ILE A 1 91 ? -7.985 1.433 20.916 1.00 98.75 91 ILE A C 1
ATOM 714 O O . ILE A 1 91 ? -7.687 1.592 19.730 1.00 98.75 91 ILE A O 1
ATOM 718 N N . LEU A 1 92 ? -7.860 2.418 21.812 1.00 98.75 92 LEU A N 1
ATOM 719 C CA . LEU A 1 92 ? -7.313 3.734 21.470 1.00 98.75 92 LEU A CA 1
ATOM 720 C C . LEU A 1 92 ? -5.840 3.644 21.066 1.00 98.75 92 LEU A C 1
ATOM 722 O O . LEU A 1 92 ? -5.445 4.252 20.068 1.00 98.75 92 LEU A O 1
ATOM 726 N N . LYS A 1 93 ? -5.048 2.847 21.787 1.00 98.81 93 LYS A N 1
ATOM 727 C CA . LYS A 1 93 ? -3.643 2.607 21.451 1.00 98.81 93 LYS A CA 1
ATOM 728 C C . LYS A 1 93 ? -3.499 1.928 20.090 1.00 98.81 93 LYS A C 1
A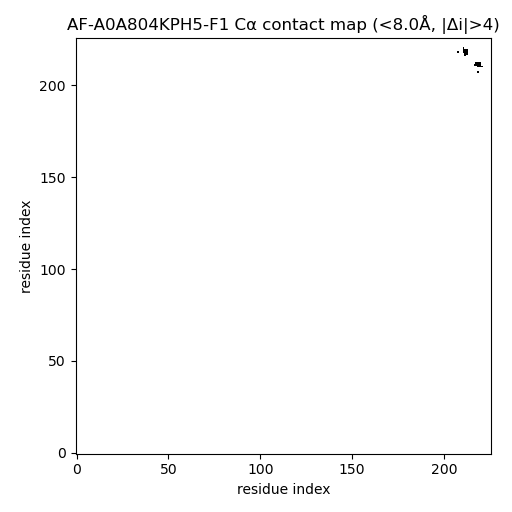TOM 730 O O . LYS A 1 93 ? -2.808 2.452 19.222 1.00 98.81 93 LYS A O 1
ATOM 735 N N . LEU A 1 94 ? -4.227 0.833 19.862 1.00 98.75 94 LEU A N 1
ATOM 736 C CA . LEU A 1 94 ? -4.230 0.124 18.579 1.00 98.75 94 LEU A CA 1
ATOM 737 C C . LEU A 1 94 ? -4.666 1.025 17.418 1.00 98.75 94 LEU A C 1
ATOM 739 O O . LEU A 1 94 ? -4.135 0.911 16.316 1.00 98.75 94 LEU A O 1
ATOM 743 N N . ARG A 1 95 ? -5.614 1.943 17.650 1.00 98.75 95 ARG A N 1
ATOM 744 C CA . ARG A 1 95 ? -6.012 2.937 16.646 1.00 98.75 95 ARG A CA 1
ATOM 745 C C . ARG A 1 95 ? -4.857 3.881 16.297 1.00 98.75 95 ARG A C 1
ATOM 747 O O . ARG A 1 95 ? -4.613 4.099 15.116 1.00 98.75 95 ARG A O 1
ATOM 754 N N . SER A 1 96 ? -4.142 4.398 17.296 1.00 98.69 96 SER A N 1
ATOM 755 C CA . SER A 1 96 ? -2.968 5.258 17.082 1.00 98.69 96 SER A CA 1
ATOM 756 C C . SER A 1 96 ? -1.854 4.534 16.316 1.00 98.69 96 SER A C 1
ATOM 758 O O . SER A 1 96 ? -1.264 5.094 15.388 1.00 98.69 96 SER A O 1
ATOM 760 N N . ASP A 1 97 ? -1.589 3.276 16.669 1.00 98.75 97 ASP A N 1
ATOM 761 C CA . ASP A 1 97 ? -0.590 2.445 15.991 1.00 98.75 97 ASP A CA 1
ATOM 762 C C . ASP A 1 97 ? -0.989 2.194 14.526 1.00 98.75 97 ASP A C 1
ATOM 764 O O . ASP A 1 97 ? -0.165 2.318 13.617 1.00 98.75 97 ASP A O 1
ATOM 768 N N . LEU A 1 98 ? -2.274 1.919 14.269 1.00 98.75 98 LEU A N 1
ATOM 769 C CA . LEU A 1 98 ? -2.807 1.738 12.918 1.00 98.75 98 LEU A CA 1
ATOM 770 C C . LEU A 1 98 ? -2.681 3.008 12.066 1.00 98.75 98 LEU A C 1
ATOM 772 O O . LEU A 1 98 ? -2.305 2.924 10.894 1.00 98.75 98 LEU A O 1
ATOM 776 N N . ASP A 1 99 ? -2.987 4.176 12.631 1.00 98.69 99 ASP A N 1
ATOM 777 C CA . ASP A 1 99 ? -2.847 5.456 11.932 1.00 98.69 99 ASP A CA 1
ATOM 778 C C . ASP A 1 99 ? -1.377 5.750 11.590 1.00 98.69 99 ASP A C 1
ATOM 780 O O . ASP A 1 99 ? -1.076 6.195 10.475 1.00 98.69 99 ASP A O 1
ATOM 784 N N . THR A 1 100 ? -0.457 5.416 12.500 1.00 98.75 100 THR A N 1
ATOM 785 C CA . THR A 1 100 ? 0.994 5.515 12.276 1.00 98.75 100 THR A CA 1
ATOM 786 C C . THR A 1 100 ? 1.425 4.610 11.124 1.00 98.75 100 THR A C 1
ATOM 788 O O . THR A 1 100 ? 1.951 5.103 10.123 1.00 98.75 100 THR A O 1
ATOM 791 N N . LEU A 1 101 ? 1.094 3.316 11.184 1.00 98.81 101 LEU A N 1
ATOM 792 C CA . LEU A 1 101 ? 1.433 2.343 10.144 1.00 98.81 101 LEU A CA 1
ATOM 793 C C . LEU A 1 101 ? 0.853 2.733 8.777 1.00 98.81 101 LEU A C 1
ATOM 795 O O . LEU A 1 101 ? 1.515 2.629 7.746 1.00 98.81 101 LEU A O 1
ATOM 799 N N . LYS A 1 102 ? -0.385 3.235 8.746 1.00 98.81 102 LYS A N 1
ATOM 800 C CA . LYS A 1 102 ? -1.021 3.717 7.514 1.00 98.81 102 LYS A CA 1
ATOM 801 C C . LYS A 1 102 ? -0.247 4.882 6.895 1.00 98.81 102 LYS A C 1
ATOM 803 O O . LYS A 1 102 ? -0.151 4.970 5.668 1.00 98.81 102 LYS A O 1
ATOM 808 N N . SER A 1 103 ? 0.289 5.779 7.722 1.00 98.56 103 SER A N 1
ATOM 809 C CA . SER A 1 103 ? 1.102 6.904 7.259 1.00 98.56 103 SER A CA 1
ATOM 810 C C . SER A 1 103 ? 2.457 6.453 6.699 1.00 98.56 103 SER A C 1
ATOM 812 O O . SER A 1 103 ? 2.856 6.943 5.641 1.00 98.56 103 SER A O 1
ATOM 814 N N . GLU A 1 104 ? 3.096 5.463 7.328 1.00 98.75 104 GLU A N 1
ATOM 815 C CA . GLU A 1 104 ? 4.35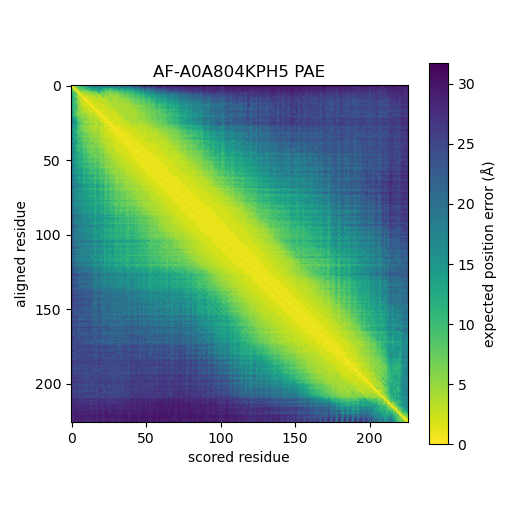4 4.859 6.872 1.00 98.75 104 GLU A CA 1
ATOM 816 C C . GLU A 1 104 ? 4.173 4.110 5.549 1.00 98.75 104 GLU A C 1
ATOM 818 O O . GLU A 1 104 ? 4.931 4.318 4.604 1.00 98.75 104 GLU A O 1
ATOM 823 N N . VAL A 1 105 ? 3.118 3.296 5.428 1.00 98.56 105 VAL A N 1
ATOM 824 C CA . VAL A 1 105 ? 2.786 2.593 4.178 1.00 98.56 105 VAL A CA 1
ATOM 825 C C . VAL A 1 105 ? 2.552 3.579 3.038 1.00 98.56 105 VAL A C 1
ATOM 827 O O . VAL A 1 105 ? 3.009 3.351 1.917 1.00 98.56 105 VAL A O 1
ATOM 830 N N . ARG A 1 106 ? 1.860 4.693 3.307 1.00 98.62 106 ARG A N 1
ATOM 831 C CA . ARG A 1 106 ? 1.677 5.758 2.315 1.00 98.62 106 ARG A CA 1
ATOM 832 C C . ARG A 1 106 ? 3.023 6.347 1.888 1.00 98.62 106 ARG A C 1
ATOM 834 O O . ARG A 1 106 ? 3.256 6.456 0.691 1.00 98.62 106 ARG A O 1
ATOM 841 N N . PHE A 1 107 ? 3.897 6.672 2.840 1.00 98.62 107 PHE A N 1
ATOM 842 C CA . PHE A 1 107 ? 5.227 7.213 2.556 1.00 98.62 107 PHE A CA 1
ATOM 843 C C . PHE A 1 107 ? 6.067 6.258 1.694 1.00 98.62 107 PHE A C 1
ATOM 845 O O . PHE A 1 107 ? 6.547 6.661 0.638 1.00 98.62 107 PHE A O 1
ATOM 852 N N . MET A 1 108 ? 6.163 4.982 2.081 1.00 98.69 108 MET A N 1
ATOM 853 C CA . MET A 1 108 ? 6.918 3.969 1.329 1.00 98.69 108 MET A CA 1
ATOM 854 C C . MET A 1 108 ? 6.381 3.779 -0.091 1.00 98.69 108 MET A C 1
ATOM 856 O O . MET A 1 108 ? 7.146 3.639 -1.045 1.00 98.69 108 MET A O 1
ATOM 860 N N . ARG A 1 109 ? 5.054 3.785 -0.259 1.00 98.75 109 ARG A N 1
ATOM 861 C CA . ARG A 1 109 ? 4.436 3.686 -1.586 1.00 98.75 109 ARG A CA 1
ATOM 862 C C . ARG A 1 109 ? 4.808 4.884 -2.456 1.00 98.75 109 ARG A C 1
ATOM 864 O O . ARG A 1 109 ? 5.134 4.700 -3.626 1.00 98.75 109 ARG A O 1
ATOM 871 N N . ASP A 1 110 ? 4.746 6.089 -1.904 1.00 98.69 110 ASP A N 1
ATOM 872 C CA . ASP A 1 110 ? 5.047 7.308 -2.648 1.00 98.69 110 ASP A CA 1
ATOM 873 C C . ASP A 1 110 ? 6.550 7.365 -3.012 1.00 98.69 110 ASP A C 1
ATOM 875 O O . ASP A 1 110 ? 6.900 7.702 -4.144 1.00 98.69 110 ASP A O 1
ATOM 879 N N . GLU A 1 111 ? 7.441 6.926 -2.116 1.00 98.75 111 GLU A N 1
ATOM 880 C CA . GLU A 1 111 ? 8.879 6.763 -2.385 1.00 98.75 111 GLU A CA 1
ATOM 881 C C . GLU A 1 111 ? 9.157 5.736 -3.496 1.00 98.75 111 GLU A C 1
ATOM 883 O O . GLU A 1 111 ? 9.948 6.001 -4.411 1.00 98.75 111 GLU A O 1
ATOM 888 N N . PHE A 1 112 ? 8.475 4.588 -3.467 1.00 98.69 112 PHE A N 1
ATOM 889 C CA . PHE A 1 112 ? 8.579 3.571 -4.513 1.00 98.69 112 PHE A CA 1
ATOM 890 C C . PHE A 1 112 ? 8.137 4.119 -5.874 1.00 98.69 112 PHE A C 1
ATOM 892 O O . PHE A 1 112 ? 8.854 3.974 -6.864 1.00 98.69 112 PHE A O 1
ATOM 899 N N . VAL A 1 113 ? 6.982 4.791 -5.930 1.00 98.69 113 VAL A N 1
ATOM 900 C CA . VAL A 1 113 ? 6.469 5.398 -7.168 1.00 98.69 113 VAL A CA 1
ATOM 901 C C . VAL A 1 113 ? 7.454 6.432 -7.712 1.00 98.69 113 VAL A C 1
ATOM 903 O O . VAL A 1 113 ? 7.764 6.404 -8.903 1.00 98.69 113 VAL A O 1
ATOM 906 N N . ASN A 1 114 ? 8.004 7.294 -6.854 1.00 98.75 114 ASN A N 1
ATOM 907 C CA . ASN A 1 114 ? 9.004 8.283 -7.257 1.00 98.75 114 ASN A CA 1
ATOM 908 C C . ASN A 1 114 ? 10.269 7.618 -7.816 1.00 98.75 114 ASN A C 1
ATOM 910 O O . ASN A 1 114 ? 10.748 8.000 -8.885 1.00 98.75 114 ASN A O 1
ATOM 914 N N . SER A 1 115 ? 10.765 6.578 -7.145 1.00 98.69 115 SER A N 1
ATOM 915 C CA . SER A 1 115 ? 11.935 5.814 -7.592 1.00 98.69 115 SER A CA 1
ATOM 916 C C . SER A 1 115 ? 11.707 5.170 -8.962 1.00 98.69 115 SER A C 1
ATOM 918 O O . SER A 1 115 ? 12.562 5.256 -9.846 1.00 98.69 115 SER A O 1
ATOM 920 N N . MET A 1 116 ? 10.530 4.579 -9.178 1.00 98.62 116 MET A N 1
ATOM 921 C CA . MET A 1 116 ? 10.158 3.986 -10.464 1.00 98.62 116 MET A CA 1
ATOM 922 C C . MET A 1 116 ? 10.012 5.036 -11.571 1.00 98.62 116 MET A C 1
ATOM 924 O O . MET A 1 116 ? 10.436 4.798 -12.703 1.00 98.62 116 MET A O 1
ATOM 928 N N . CYS A 1 117 ? 9.453 6.209 -11.265 1.00 98.50 117 CYS A N 1
ATOM 929 C CA . CYS A 1 117 ? 9.365 7.325 -12.206 1.00 98.50 117 CYS A CA 1
ATOM 930 C C . CYS A 1 117 ? 10.752 7.803 -12.655 1.00 98.50 117 CYS A C 1
ATOM 932 O O . CYS A 1 117 ? 10.976 7.975 -13.857 1.00 98.50 117 CYS A O 1
ATOM 934 N N . GLU A 1 118 ? 11.690 7.960 -11.720 1.00 98.69 118 GLU A N 1
ATOM 935 C CA . GLU A 1 118 ? 13.066 8.357 -12.027 1.00 98.69 118 GLU A CA 1
ATOM 936 C C . GLU A 1 118 ? 13.812 7.287 -12.829 1.00 98.69 118 GLU A C 1
ATOM 938 O O . GLU A 1 118 ? 14.477 7.607 -13.817 1.00 98.69 118 GLU A O 1
ATOM 943 N N . LEU A 1 119 ? 13.653 6.007 -12.483 1.00 98.50 119 LEU A N 1
ATOM 944 C CA . LEU A 1 119 ? 14.224 4.910 -13.264 1.00 98.50 119 LEU A CA 1
ATOM 945 C C . LEU A 1 119 ? 13.686 4.911 -14.704 1.00 98.50 119 LEU A C 1
ATOM 947 O O . LEU A 1 119 ? 14.464 4.889 -15.658 1.00 98.50 119 LEU A O 1
ATOM 951 N N . ASN A 1 120 ? 12.367 5.025 -14.875 1.00 98.62 120 ASN A N 1
ATOM 952 C CA . ASN A 1 120 ? 11.730 5.102 -16.192 1.00 98.62 120 ASN A CA 1
ATOM 953 C C . ASN A 1 120 ? 12.169 6.336 -16.994 1.00 98.62 120 ASN A C 1
ATOM 955 O O . ASN A 1 120 ? 12.162 6.317 -18.226 1.00 98.62 120 ASN A O 1
ATOM 959 N N . LYS A 1 121 ? 12.515 7.440 -16.326 1.00 98.62 121 LYS A N 1
ATOM 960 C CA . LYS A 1 121 ? 13.072 8.633 -16.972 1.00 98.62 121 LYS A CA 1
ATOM 961 C C . LYS A 1 121 ? 14.495 8.376 -17.468 1.00 98.62 121 LYS A C 1
ATOM 963 O O . LYS A 1 121 ? 14.774 8.683 -18.623 1.00 98.62 121 LYS A O 1
ATOM 968 N N . LYS A 1 122 ? 15.354 7.770 -16.642 1.00 98.69 122 LYS A N 1
ATOM 969 C CA . LYS A 1 122 ? 16.732 7.408 -17.020 1.00 98.69 122 LYS A CA 1
ATOM 970 C C . LYS A 1 122 ? 16.763 6.455 -18.212 1.00 98.69 122 LYS A C 1
ATOM 972 O O . LYS A 1 122 ? 17.391 6.777 -19.209 1.00 98.69 122 LYS A O 1
ATOM 977 N N . ILE A 1 123 ? 15.981 5.372 -18.166 1.00 98.56 123 ILE A N 1
ATOM 978 C CA . ILE A 1 123 ? 15.888 4.402 -19.273 1.00 98.56 123 ILE A CA 1
ATOM 979 C C . ILE A 1 123 ? 15.515 5.098 -20.588 1.00 98.56 123 ILE A C 1
ATOM 981 O O . ILE A 1 123 ? 16.124 4.837 -21.622 1.00 98.56 123 ILE A O 1
ATOM 985 N N . ARG A 1 124 ? 14.535 6.011 -20.556 1.00 98.50 124 ARG A N 1
ATOM 986 C CA . ARG A 1 124 ? 14.114 6.757 -21.751 1.00 98.50 124 ARG A CA 1
ATOM 987 C C . ARG A 1 124 ? 15.217 7.657 -22.300 1.00 98.50 124 ARG A C 1
ATOM 989 O O . ARG A 1 124 ? 15.407 7.680 -23.511 1.00 98.50 124 ARG A O 1
ATOM 996 N N . LEU A 1 125 ? 15.929 8.373 -21.431 1.00 98.31 125 LEU A N 1
ATOM 997 C CA . LEU A 1 125 ? 17.034 9.243 -21.838 1.00 98.31 125 LEU A CA 1
ATOM 998 C C . LEU A 1 125 ? 18.197 8.440 -22.428 1.00 98.31 125 LEU A C 1
ATOM 1000 O O . LEU A 1 125 ? 18.701 8.804 -23.487 1.00 98.31 125 LEU A O 1
ATOM 1004 N N . ASP A 1 126 ? 18.567 7.327 -21.798 1.00 98.19 126 ASP A N 1
ATOM 1005 C CA . ASP A 1 126 ? 19.654 6.466 -22.269 1.00 98.19 126 ASP A CA 1
ATOM 1006 C C . ASP A 1 126 ? 19.317 5.848 -23.634 1.00 98.19 126 ASP A C 1
ATOM 1008 O O . ASP A 1 126 ? 20.126 5.899 -24.562 1.00 98.19 126 ASP A O 1
ATOM 1012 N N . MET A 1 127 ? 18.092 5.332 -23.799 1.00 97.94 127 MET A N 1
ATOM 1013 C CA . MET A 1 127 ? 17.614 4.812 -25.086 1.00 97.94 127 MET A CA 1
ATOM 1014 C C . MET A 1 127 ? 17.595 5.894 -26.167 1.00 97.94 127 MET A C 1
ATOM 1016 O O . MET A 1 127 ? 18.025 5.643 -27.291 1.00 97.94 127 MET A O 1
ATOM 1020 N N . GLN A 1 128 ? 17.126 7.101 -25.840 1.00 98.25 128 GLN A N 1
ATOM 1021 C CA . GLN A 1 128 ? 17.109 8.219 -26.781 1.00 98.25 128 GLN A CA 1
ATOM 1022 C C . GLN A 1 128 ? 18.528 8.623 -27.199 1.00 98.25 128 GLN A C 1
ATOM 1024 O O . GLN A 1 128 ? 18.770 8.841 -28.384 1.00 98.25 128 GLN A O 1
ATOM 1029 N N . GLY A 1 129 ? 19.468 8.682 -26.253 1.00 98.19 129 GLY A N 1
ATOM 1030 C CA . GLY A 1 129 ? 20.872 8.975 -26.533 1.00 98.19 129 GLY A CA 1
ATOM 1031 C C . GLY A 1 129 ? 21.515 7.923 -27.435 1.00 98.19 129 GLY A C 1
ATOM 1032 O O . GLY A 1 129 ? 22.174 8.270 -28.413 1.00 98.19 129 GLY A O 1
ATOM 1033 N N . PHE A 1 130 ? 21.266 6.640 -27.162 1.00 98.12 130 PHE A N 1
ATOM 1034 C CA . PHE A 1 130 ? 21.765 5.542 -27.990 1.00 98.12 130 PHE A CA 1
ATOM 1035 C C . PHE A 1 130 ? 21.205 5.587 -29.417 1.00 98.12 130 PHE A C 1
ATOM 1037 O O . PHE A 1 130 ? 21.967 5.511 -30.381 1.00 98.12 130 PHE A O 1
ATOM 1044 N N . LEU A 1 131 ? 19.886 5.761 -29.563 1.00 98.44 131 LEU A N 1
ATOM 1045 C CA . LEU A 1 131 ? 19.242 5.882 -30.873 1.00 98.44 131 LEU A CA 1
ATOM 1046 C C . LEU A 1 131 ? 19.773 7.087 -31.649 1.00 98.44 131 LEU A C 1
ATOM 1048 O O . LEU A 1 131 ? 20.035 6.965 -32.844 1.00 98.44 131 LEU A O 1
ATOM 1052 N N . LYS A 1 132 ? 19.987 8.221 -30.972 1.00 98.31 132 LYS A N 1
ATOM 1053 C CA . LYS A 1 132 ? 20.544 9.412 -31.611 1.00 98.31 132 LYS A CA 1
ATOM 1054 C C . LYS A 1 132 ? 21.974 9.179 -32.105 1.00 98.31 132 LYS A C 1
ATOM 1056 O O . LYS A 1 132 ? 22.284 9.508 -33.243 1.00 98.31 132 LYS A O 1
ATOM 1061 N N . GLY A 1 133 ? 22.811 8.527 -31.298 1.00 98.44 133 GLY A N 1
ATOM 1062 C CA . GLY A 1 133 ? 24.165 8.154 -31.712 1.00 98.44 133 GLY A CA 1
ATOM 1063 C C . GLY A 1 133 ? 24.185 7.209 -32.920 1.00 98.44 133 GLY A C 1
ATOM 1064 O O . GLY A 1 133 ? 25.017 7.365 -33.812 1.00 98.44 133 GLY A O 1
ATOM 1065 N N . LEU A 1 134 ? 23.254 6.251 -32.993 1.00 98.25 134 LEU A N 1
ATOM 1066 C CA . LEU A 1 134 ? 23.112 5.389 -34.171 1.00 98.25 134 LEU A CA 1
ATOM 1067 C C . LEU A 1 134 ? 22.674 6.170 -35.415 1.00 98.25 134 LEU A C 1
ATOM 1069 O O . LEU A 1 134 ? 23.229 5.947 -36.488 1.00 98.25 134 LEU A O 1
ATOM 1073 N N . GLU A 1 135 ? 21.711 7.080 -35.280 1.00 98.56 135 GLU A N 1
ATOM 1074 C CA . GLU A 1 135 ? 21.251 7.942 -36.375 1.00 98.56 135 GLU A CA 1
ATOM 1075 C C . GLU A 1 135 ? 22.394 8.805 -36.931 1.00 98.56 135 GLU A C 1
ATOM 1077 O O . GLU A 1 135 ? 22.590 8.875 -38.148 1.00 98.56 135 GLU A O 1
ATOM 1082 N N . ASP A 1 136 ? 23.194 9.406 -36.049 1.00 98.38 136 ASP A N 1
ATOM 1083 C CA . ASP A 1 136 ? 24.337 10.234 -36.436 1.00 98.38 136 ASP A CA 1
ATOM 1084 C C . ASP A 1 136 ? 25.416 9.394 -37.151 1.00 98.38 136 ASP A C 1
ATOM 1086 O O . ASP A 1 136 ? 25.948 9.811 -38.183 1.00 98.38 136 ASP A O 1
ATOM 1090 N N . ASN A 1 137 ? 25.679 8.167 -36.679 1.00 98.50 137 ASN A N 1
ATOM 1091 C CA . ASN A 1 137 ? 26.599 7.232 -37.337 1.00 98.50 137 ASN A CA 1
ATOM 1092 C C . ASN A 1 137 ? 26.109 6.803 -38.727 1.00 98.50 137 ASN A C 1
ATOM 1094 O O . ASN A 1 137 ? 26.896 6.783 -39.672 1.00 98.50 137 ASN A O 1
ATOM 1098 N N . ILE A 1 138 ? 24.821 6.473 -38.872 1.00 98.50 138 ILE A N 1
ATOM 1099 C CA . ILE A 1 138 ? 24.220 6.115 -40.167 1.00 98.50 138 ILE A CA 1
ATOM 1100 C C . ILE A 1 138 ? 24.318 7.293 -41.137 1.00 98.50 138 ILE A C 1
ATOM 1102 O O . ILE A 1 138 ? 24.682 7.106 -42.298 1.00 98.50 138 ILE A O 1
ATOM 1106 N N . THR A 1 139 ? 24.034 8.505 -40.660 1.00 98.56 139 THR A N 1
ATOM 1107 C CA . THR A 1 139 ? 24.139 9.730 -41.462 1.00 98.56 139 THR A CA 1
ATOM 1108 C C . THR A 1 139 ? 25.576 9.947 -41.935 1.00 98.56 139 THR A C 1
ATOM 1110 O O . THR A 1 139 ? 25.802 10.185 -43.118 1.00 98.56 139 THR A O 1
ATOM 1113 N N . CYS A 1 140 ? 26.557 9.787 -41.043 1.00 98.31 140 CYS A N 1
ATOM 1114 C CA . CYS A 1 140 ? 27.978 9.887 -41.376 1.00 98.31 140 CYS A CA 1
ATOM 1115 C C . CYS A 1 140 ? 28.404 8.854 -42.433 1.00 98.31 140 CYS A C 1
ATOM 1117 O O . CYS A 1 140 ? 28.989 9.219 -43.453 1.00 98.31 140 CYS A O 1
ATOM 1119 N N . LEU A 1 141 ? 28.056 7.579 -42.230 1.00 98.50 141 LEU A N 1
ATOM 1120 C CA . LEU A 1 141 ? 28.355 6.506 -43.183 1.00 98.50 141 LEU A CA 1
ATOM 1121 C C . LEU A 1 141 ? 27.693 6.744 -44.543 1.00 98.5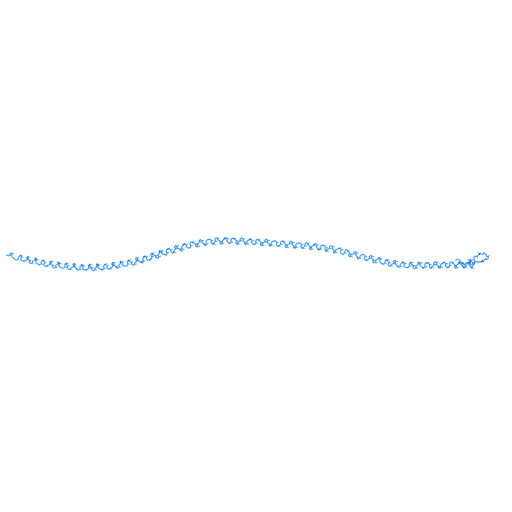0 141 LEU A C 1
ATOM 1123 O O . LEU A 1 141 ? 28.305 6.475 -45.571 1.00 98.50 141 LEU A O 1
ATOM 1127 N N . SER A 1 142 ? 26.470 7.279 -44.559 1.00 98.50 142 SER A N 1
ATOM 1128 C CA . SER A 1 142 ? 25.766 7.615 -45.802 1.00 98.50 142 SER A CA 1
ATOM 1129 C C . SER A 1 142 ? 26.510 8.696 -46.590 1.00 98.50 142 SER A C 1
ATOM 1131 O O . SER A 1 142 ? 26.676 8.567 -47.801 1.00 98.50 142 SER A O 1
ATOM 1133 N N . THR A 1 143 ? 27.026 9.726 -45.911 1.00 98.25 143 THR A N 1
ATOM 1134 C CA . THR A 1 143 ? 27.859 10.762 -46.541 1.00 98.25 143 THR A CA 1
ATOM 1135 C C . THR A 1 143 ? 29.150 10.175 -47.112 1.00 98.25 143 THR A C 1
ATOM 1137 O O . THR A 1 143 ? 29.460 10.413 -48.276 1.00 98.25 143 THR A O 1
ATOM 1140 N N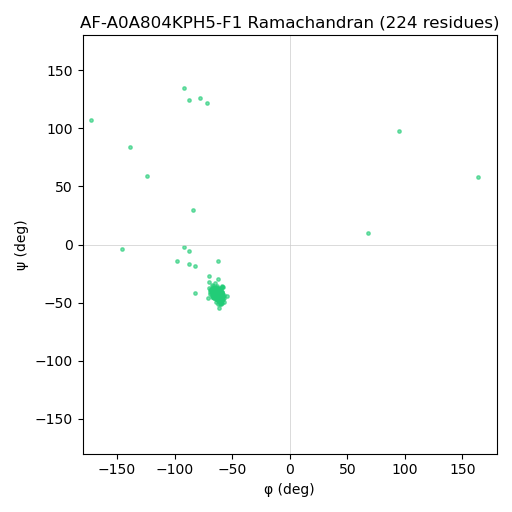 . GLN A 1 144 ? 29.865 9.354 -46.335 1.00 98.50 144 GLN A N 1
ATOM 1141 C CA . GLN A 1 144 ? 31.100 8.702 -46.793 1.00 98.50 144 GLN A CA 1
ATOM 1142 C C . GLN A 1 144 ? 30.861 7.782 -47.995 1.00 98.50 144 GLN A C 1
ATOM 1144 O O . GLN A 1 144 ? 31.664 7.748 -48.926 1.00 98.50 144 GLN A O 1
ATOM 1149 N N . MET A 1 145 ? 29.749 7.045 -47.994 1.00 98.25 145 MET A N 1
ATOM 1150 C CA . MET A 1 145 ? 29.360 6.183 -49.107 1.00 98.25 145 MET A CA 1
ATOM 1151 C C . MET A 1 145 ? 29.141 6.998 -50.385 1.00 98.25 145 MET A C 1
ATOM 1153 O O . MET A 1 145 ? 29.674 6.630 -51.428 1.00 98.25 145 MET A O 1
ATOM 1157 N N . HIS A 1 146 ? 28.446 8.136 -50.304 1.00 98.25 146 HIS A N 1
ATOM 1158 C CA . HIS A 1 146 ? 28.245 9.018 -51.456 1.00 98.25 146 HIS A CA 1
ATOM 1159 C C . HIS A 1 146 ? 29.538 9.658 -51.974 1.00 98.25 146 HIS A C 1
ATOM 1161 O O . HIS A 1 146 ? 29.710 9.799 -53.185 1.00 98.25 146 HIS A O 1
ATOM 1167 N N . GLU A 1 147 ? 30.458 10.038 -51.086 1.00 98.38 147 GLU A N 1
ATOM 1168 C CA . GLU A 1 147 ? 31.778 10.541 -51.483 1.00 98.38 147 GLU A CA 1
ATOM 1169 C C . GLU A 1 147 ? 32.567 9.471 -52.248 1.00 98.38 147 GLU A C 1
ATOM 1171 O O . GLU A 1 147 ? 33.072 9.737 -53.341 1.00 98.38 147 GLU A O 1
ATOM 1176 N N . LEU A 1 148 ? 32.596 8.241 -51.725 1.00 98.25 148 LEU A N 1
ATOM 1177 C CA . LEU A 1 148 ? 33.281 7.116 -52.357 1.00 98.25 148 LEU A CA 1
ATOM 1178 C C . LEU A 1 148 ? 32.650 6.731 -53.706 1.00 98.25 148 LEU A C 1
ATOM 1180 O O . LEU A 1 148 ? 33.371 6.465 -54.666 1.00 98.25 148 LEU A O 1
ATOM 1184 N N . GLU A 1 149 ? 31.319 6.726 -53.807 1.00 98.38 149 GLU A N 1
ATOM 1185 C CA . GLU A 1 149 ? 30.596 6.511 -55.069 1.00 98.38 149 GLU A CA 1
ATOM 1186 C C . GLU A 1 149 ? 30.972 7.571 -56.117 1.00 98.38 149 GLU A C 1
ATOM 1188 O O . GLU A 1 149 ? 31.242 7.241 -57.275 1.00 98.38 149 GLU A O 1
ATOM 1193 N N . ALA A 1 150 ? 31.047 8.843 -55.713 1.00 98.06 150 ALA A N 1
ATOM 1194 C CA . ALA A 1 150 ? 31.427 9.935 -56.602 1.00 98.06 150 ALA A CA 1
ATOM 1195 C C . ALA A 1 150 ? 32.890 9.834 -57.070 1.00 98.06 150 ALA A C 1
ATOM 1197 O O . ALA A 1 150 ? 33.191 10.156 -58.222 1.00 98.06 150 ALA A O 1
ATOM 1198 N N . GLU A 1 151 ? 33.809 9.399 -56.205 1.00 98.31 151 GLU A N 1
ATOM 1199 C CA . GLU A 1 151 ? 35.201 9.122 -56.582 1.00 98.31 151 GLU A CA 1
ATOM 1200 C C . GLU A 1 151 ? 35.313 7.930 -57.534 1.00 98.31 151 GLU A C 1
ATOM 1202 O O . GLU A 1 151 ? 36.002 8.020 -58.553 1.00 98.31 151 GLU A O 1
ATOM 1207 N N . TYR A 1 152 ? 34.590 6.843 -57.257 1.00 98.12 152 TYR A N 1
ATOM 1208 C CA . TYR A 1 152 ? 34.570 5.661 -58.113 1.00 98.12 152 TYR A CA 1
ATOM 1209 C C . TYR A 1 152 ? 34.104 5.989 -59.537 1.00 98.12 152 TYR A C 1
ATOM 1211 O O . TYR A 1 152 ? 34.734 5.559 -60.505 1.00 98.12 152 TYR A O 1
ATOM 1219 N N . GLU A 1 153 ? 33.046 6.790 -59.692 1.00 98.25 153 GLU A N 1
ATOM 1220 C CA . GLU A 1 153 ? 32.561 7.194 -61.017 1.00 98.25 153 GLU A CA 1
ATOM 1221 C C . GLU A 1 153 ? 33.550 8.107 -61.763 1.00 98.25 153 GLU A C 1
ATOM 1223 O O . GLU A 1 153 ? 33.719 7.979 -62.980 1.00 98.25 153 GLU A O 1
ATOM 1228 N N . LYS A 1 154 ? 34.283 8.978 -61.054 1.00 98.06 154 LYS A N 1
ATOM 1229 C CA . LYS A 1 154 ? 35.375 9.759 -61.665 1.00 98.06 154 LYS A CA 1
ATOM 1230 C C . LYS A 1 154 ? 36.487 8.851 -62.179 1.00 98.06 154 LYS A C 1
ATOM 1232 O O . LYS A 1 154 ? 36.936 9.024 -63.312 1.00 98.06 154 LYS A O 1
ATOM 1237 N N . GLU A 1 155 ? 36.916 7.877 -61.380 1.00 97.94 155 GLU A N 1
ATOM 1238 C CA . GLU A 1 155 ? 37.966 6.944 -61.798 1.00 97.94 155 GLU A CA 1
ATOM 1239 C C . GLU A 1 155 ? 37.525 6.031 -62.937 1.00 97.94 155 GLU A C 1
ATOM 1241 O O . GLU A 1 155 ? 38.295 5.754 -63.858 1.00 97.94 155 GLU A O 1
ATOM 1246 N N . ARG A 1 156 ? 36.257 5.618 -62.944 1.00 97.81 156 ARG A N 1
ATOM 1247 C CA . ARG A 1 156 ? 35.664 4.905 -64.074 1.00 97.81 156 ARG A CA 1
ATOM 1248 C C . ARG A 1 156 ? 35.771 5.723 -65.362 1.00 97.81 156 ARG A C 1
ATOM 1250 O O . ARG A 1 156 ? 36.260 5.204 -66.363 1.00 97.81 156 ARG A O 1
ATOM 1257 N N . HIS A 1 157 ? 35.377 6.995 -65.321 1.00 98.12 157 HIS A N 1
ATOM 1258 C CA . HIS A 1 157 ? 35.479 7.892 -66.471 1.00 98.12 157 HIS A CA 1
ATOM 1259 C C . HIS A 1 157 ? 36.934 8.093 -66.930 1.00 98.12 157 HIS A C 1
ATOM 1261 O O . HIS A 1 157 ? 37.222 8.045 -68.128 1.00 98.12 157 HIS A O 1
ATOM 1267 N N . ASN A 1 158 ? 37.869 8.266 -65.988 1.00 98.00 158 ASN A N 1
ATOM 1268 C CA . ASN A 1 158 ? 39.297 8.370 -66.293 1.00 98.00 158 ASN A CA 1
ATOM 1269 C C . ASN A 1 158 ? 39.821 7.107 -66.983 1.00 98.00 158 ASN A C 1
ATOM 1271 O O . ASN A 1 158 ? 40.515 7.203 -67.997 1.00 98.00 158 ASN A O 1
ATOM 1275 N N . ARG A 1 159 ? 39.469 5.927 -66.464 1.00 97.94 159 ARG A N 1
ATOM 1276 C CA . ARG A 1 159 ? 39.852 4.639 -67.047 1.00 97.94 159 ARG A CA 1
ATOM 1277 C C . ARG A 1 159 ? 39.351 4.509 -68.482 1.00 97.94 159 ARG A C 1
ATOM 1279 O O . ARG A 1 159 ? 40.143 4.161 -69.355 1.00 97.94 159 ARG A O 1
ATOM 1286 N N . ASP A 1 160 ? 38.083 4.825 -68.732 1.00 98.19 160 ASP A N 1
ATOM 1287 C CA . ASP A 1 160 ? 37.493 4.739 -70.072 1.00 98.19 160 ASP A CA 1
ATOM 1288 C C . ASP A 1 160 ? 38.248 5.655 -71.061 1.00 98.19 160 ASP A C 1
ATOM 1290 O O . ASP A 1 160 ? 38.632 5.222 -72.151 1.00 98.19 160 ASP A O 1
ATOM 1294 N N . LYS A 1 161 ? 38.602 6.878 -70.636 1.00 98.19 161 LYS A N 1
ATOM 1295 C CA . LYS A 1 161 ? 39.421 7.815 -71.426 1.00 98.19 161 LYS A CA 1
ATOM 1296 C C . LYS A 1 161 ? 40.834 7.291 -71.710 1.00 98.19 161 LYS A C 1
ATOM 1298 O O . LYS A 1 161 ? 41.342 7.458 -72.820 1.00 98.19 161 LYS A O 1
ATOM 1303 N N . VAL A 1 162 ? 41.492 6.670 -70.729 1.00 98.00 162 VAL A N 1
ATOM 1304 C CA . VAL A 1 162 ? 42.824 6.066 -70.917 1.00 98.00 162 VAL A CA 1
ATOM 1305 C C . VAL A 1 162 ? 42.756 4.899 -71.905 1.00 98.00 162 VAL A C 1
ATOM 1307 O O . VAL A 1 162 ? 43.624 4.792 -72.771 1.00 98.00 162 VAL A O 1
ATOM 1310 N N . CYS A 1 163 ? 41.714 4.064 -71.842 1.00 97.62 163 CYS A N 1
ATOM 1311 C CA . CYS A 1 163 ? 41.501 2.979 -72.802 1.00 97.62 163 CYS A CA 1
ATOM 1312 C C . CYS A 1 163 ? 41.346 3.498 -74.243 1.00 97.62 163 CYS A C 1
ATOM 1314 O O . CYS A 1 163 ? 41.957 2.947 -75.160 1.00 97.62 163 CYS A O 1
ATOM 1316 N N . GLU A 1 164 ? 40.592 4.581 -74.455 1.00 97.88 164 GLU A N 1
ATOM 1317 C CA . GLU A 1 164 ? 40.470 5.216 -75.776 1.00 97.88 164 GLU A CA 1
ATOM 1318 C C . GLU A 1 164 ? 41.817 5.734 -76.302 1.00 97.88 164 GLU A C 1
ATOM 1320 O O . GLU A 1 164 ? 42.163 5.524 -77.471 1.00 97.88 164 GLU A O 1
ATOM 1325 N N . GLN A 1 165 ? 42.599 6.391 -75.439 1.00 97.50 165 GLN A N 1
ATOM 1326 C CA . GLN A 1 165 ? 43.926 6.896 -75.795 1.00 97.50 165 GLN A CA 1
ATOM 1327 C C . GLN A 1 165 ? 44.898 5.766 -76.136 1.00 97.50 165 GLN A C 1
ATOM 1329 O O . GLN A 1 165 ? 45.628 5.872 -77.125 1.00 97.50 165 GLN A O 1
ATOM 1334 N N . LEU A 1 166 ? 44.890 4.681 -75.359 1.00 97.94 166 LEU A N 1
ATOM 1335 C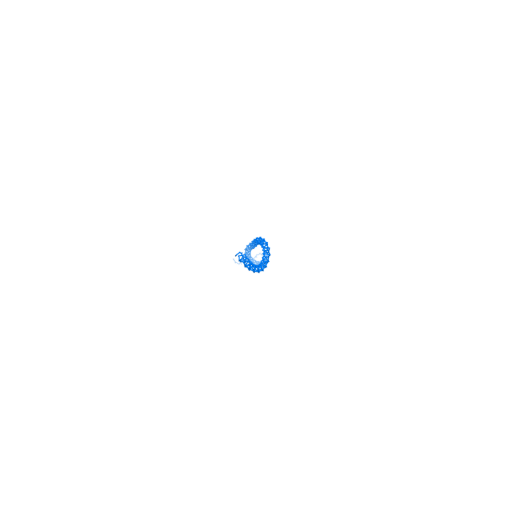 CA . LEU A 1 166 ? 45.715 3.505 -75.616 1.00 97.94 166 LEU A CA 1
ATOM 1336 C C . LEU A 1 166 ? 45.382 2.899 -76.981 1.00 97.94 166 LEU A C 1
ATOM 1338 O O . LEU A 1 166 ? 46.284 2.730 -77.797 1.00 97.94 166 LEU A O 1
ATOM 1342 N N . ALA A 1 167 ? 44.096 2.696 -77.284 1.00 97.69 167 ALA A N 1
ATOM 1343 C CA . ALA A 1 167 ? 43.664 2.180 -78.581 1.00 97.69 167 ALA A CA 1
ATOM 1344 C C . ALA A 1 167 ? 44.124 3.074 -79.749 1.00 97.69 167 ALA A C 1
ATOM 1346 O O . ALA A 1 167 ? 44.492 2.587 -80.819 1.00 97.69 167 ALA A O 1
ATOM 1347 N N . HIS A 1 168 ? 44.129 4.398 -79.565 1.00 97.50 168 HIS A N 1
ATOM 1348 C CA . HIS A 1 168 ? 44.664 5.322 -80.564 1.00 97.50 168 HIS A CA 1
ATOM 1349 C C . HIS A 1 168 ? 46.186 5.179 -80.742 1.00 97.50 168 HIS A C 1
ATOM 1351 O O . HIS A 1 168 ? 46.676 5.165 -81.876 1.00 97.50 168 HIS A O 1
ATOM 1357 N N . VAL A 1 169 ? 46.941 5.060 -79.647 1.00 97.62 169 VAL A N 1
ATOM 1358 C CA . VAL A 1 169 ? 48.398 4.859 -79.689 1.00 97.62 169 VAL A CA 1
ATOM 1359 C C . VAL A 1 169 ? 48.752 3.516 -80.328 1.00 97.62 169 VAL A C 1
ATOM 1361 O O . VAL A 1 169 ? 49.628 3.484 -81.188 1.00 97.62 169 VAL A O 1
ATOM 1364 N N . GLU A 1 170 ? 48.043 2.440 -79.995 1.00 97.56 170 GLU A N 1
ATOM 1365 C CA . GLU A 1 170 ? 48.231 1.115 -80.595 1.00 97.56 170 GLU A CA 1
ATOM 1366 C C . GLU A 1 170 ? 48.034 1.153 -82.114 1.00 97.56 170 GLU A C 1
ATOM 1368 O O . GLU A 1 170 ? 48.896 0.685 -82.857 1.00 97.56 170 GLU A O 1
ATOM 1373 N N . ARG A 1 171 ? 46.965 1.798 -82.609 1.00 97.44 171 ARG A N 1
ATOM 1374 C CA . ARG A 1 171 ? 46.755 1.984 -84.060 1.00 97.44 171 ARG A CA 1
ATOM 1375 C C . ARG A 1 171 ? 47.928 2.707 -84.723 1.00 97.44 171 ARG A C 1
ATOM 1377 O O . ARG A 1 171 ? 48.373 2.300 -85.794 1.00 97.44 171 ARG A O 1
ATOM 1384 N N . ARG A 1 172 ? 48.442 3.772 -84.095 1.00 97.19 172 ARG A N 1
ATOM 1385 C CA . ARG A 1 172 ? 49.608 4.511 -84.609 1.00 97.19 172 ARG A CA 1
ATOM 1386 C C . ARG A 1 172 ? 50.872 3.660 -84.596 1.00 97.19 172 ARG A C 1
ATOM 1388 O O . ARG A 1 172 ? 51.643 3.728 -85.545 1.00 97.19 172 ARG A O 1
ATOM 1395 N N . TRP A 1 173 ? 51.077 2.864 -83.552 1.00 97.38 173 TRP A N 1
ATOM 1396 C CA . TRP A 1 173 ? 52.203 1.941 -83.453 1.00 97.38 173 TRP A CA 1
ATOM 1397 C C . TRP A 1 173 ? 52.181 0.889 -84.569 1.00 97.38 173 TRP A C 1
ATOM 1399 O O . TRP A 1 173 ? 53.199 0.691 -85.236 1.00 97.38 173 TRP A O 1
ATOM 1409 N N . PHE A 1 174 ? 51.021 0.274 -84.830 1.00 96.88 174 PHE A N 1
ATOM 1410 C CA . PHE A 1 174 ? 50.850 -0.659 -85.949 1.00 96.88 174 PHE A CA 1
ATOM 1411 C C . PHE A 1 174 ? 51.182 -0.003 -87.292 1.00 96.88 174 PHE A C 1
ATOM 1413 O O . PHE A 1 174 ? 51.920 -0.582 -88.087 1.00 96.88 174 PHE A O 1
ATOM 1420 N N . LEU A 1 175 ? 50.707 1.227 -87.521 1.00 97.25 175 LEU A N 1
ATOM 1421 C CA . LEU A 1 175 ? 51.018 1.978 -88.738 1.00 97.25 175 LEU A CA 1
ATOM 1422 C C . LEU A 1 175 ? 52.521 2.269 -88.871 1.00 97.25 175 LEU A C 1
ATOM 1424 O O . LEU A 1 175 ? 53.090 2.058 -89.936 1.00 97.25 175 LEU A O 1
ATOM 1428 N N . VAL A 1 176 ? 53.180 2.718 -87.798 1.00 97.56 176 VAL A N 1
ATOM 1429 C CA . VAL A 1 176 ? 54.629 2.987 -87.806 1.00 97.56 176 VAL A CA 1
ATOM 1430 C C . VAL A 1 176 ? 55.424 1.711 -88.066 1.00 97.56 176 VAL A C 1
ATOM 1432 O O . VAL A 1 176 ? 56.375 1.742 -88.840 1.00 97.56 176 VAL A O 1
ATOM 1435 N N . THR A 1 177 ? 55.016 0.585 -87.481 1.00 97.00 177 THR A N 1
ATOM 1436 C CA . THR A 1 177 ? 55.672 -0.711 -87.706 1.00 97.00 177 THR A CA 1
ATOM 1437 C C . THR A 1 177 ? 55.552 -1.142 -89.171 1.00 97.00 177 THR A C 1
ATOM 1439 O O . THR A 1 177 ? 56.542 -1.574 -89.756 1.00 97.00 177 THR A O 1
ATOM 1442 N N . ALA A 1 178 ? 54.381 -0.958 -89.793 1.00 96.31 178 ALA A N 1
ATOM 1443 C CA . ALA A 1 178 ? 54.193 -1.217 -91.222 1.00 96.31 178 ALA A CA 1
ATOM 1444 C C . ALA A 1 178 ? 55.070 -0.303 -92.099 1.00 96.31 178 ALA A C 1
ATOM 1446 O O . ALA A 1 178 ? 55.786 -0.796 -92.968 1.00 96.31 178 ALA A O 1
ATOM 1447 N N . ILE A 1 179 ? 55.094 1.008 -91.817 1.00 96.75 179 ILE A N 1
ATOM 1448 C CA . ILE A 1 179 ? 55.941 1.978 -92.535 1.00 96.75 179 ILE A CA 1
ATOM 1449 C C . ILE A 1 179 ? 57.423 1.612 -92.412 1.00 96.75 179 ILE A C 1
ATOM 1451 O O . ILE A 1 179 ? 58.162 1.715 -93.388 1.00 96.75 179 ILE A O 1
ATOM 1455 N N . MET A 1 180 ? 57.882 1.188 -91.231 1.00 95.94 180 MET A N 1
ATOM 1456 C CA . MET A 1 180 ? 59.271 0.768 -91.031 1.00 95.94 180 MET A CA 1
ATOM 1457 C C . MET A 1 180 ? 59.640 -0.437 -91.904 1.00 95.94 180 MET A C 1
ATOM 1459 O O . MET A 1 180 ? 60.723 -0.441 -92.489 1.00 95.94 180 MET A O 1
ATOM 1463 N N . GLU A 1 181 ? 58.754 -1.429 -92.024 1.00 96.06 181 GLU A N 1
ATOM 1464 C CA . GLU A 1 181 ? 58.989 -2.604 -92.869 1.00 96.06 181 GLU A CA 1
ATOM 1465 C C . GLU A 1 181 ? 59.001 -2.237 -94.362 1.00 96.06 181 GLU A C 1
ATOM 1467 O O . GLU A 1 181 ? 59.929 -2.614 -95.077 1.00 96.06 181 GLU A O 1
ATOM 1472 N N . GLU A 1 182 ? 58.050 -1.422 -94.828 1.00 95.44 182 GLU A N 1
ATOM 1473 C CA . GLU A 1 182 ? 58.051 -0.904 -96.206 1.00 95.44 182 GLU A CA 1
ATOM 1474 C C . GLU A 1 182 ? 59.302 -0.062 -96.500 1.00 95.44 182 GLU A C 1
ATOM 1476 O O . GLU A 1 182 ? 59.930 -0.207 -97.547 1.00 95.44 182 GLU A O 1
ATOM 1481 N N . THR A 1 183 ? 59.731 0.779 -95.555 1.00 95.00 183 THR A N 1
ATOM 1482 C CA . THR A 1 183 ? 60.948 1.595 -95.698 1.00 95.00 183 THR A CA 1
ATOM 1483 C C . THR A 1 183 ? 62.192 0.717 -95.822 1.00 95.00 183 THR A C 1
ATOM 1485 O O . THR A 1 183 ? 63.080 1.011 -96.622 1.00 95.00 183 THR A O 1
ATOM 1488 N N . LYS A 1 184 ? 62.259 -0.385 -95.066 1.00 95.38 184 LYS A N 1
ATOM 1489 C CA . LYS A 1 184 ? 63.347 -1.363 -95.167 1.00 95.38 184 LYS A CA 1
ATOM 1490 C C . LYS A 1 184 ? 63.366 -2.038 -96.541 1.00 95.38 184 LYS A C 1
ATOM 1492 O O . LYS A 1 184 ? 64.437 -2.179 -97.129 1.00 95.38 184 LYS A O 1
ATOM 1497 N N . GLN A 1 185 ? 62.199 -2.398 -97.079 1.00 94.62 185 GLN A N 1
ATOM 1498 C CA . GLN A 1 185 ? 62.080 -2.927 -98.443 1.00 94.62 185 GLN A CA 1
ATOM 1499 C C . GLN A 1 185 ? 62.526 -1.897 -99.493 1.00 94.62 185 GLN A C 1
ATOM 1501 O O . GLN A 1 185 ? 63.276 -2.240 -100.405 1.00 94.62 185 GLN A O 1
ATOM 1506 N N . LEU A 1 186 ? 62.139 -0.625 -99.340 1.00 93.94 186 LEU A N 1
ATOM 1507 C CA . LEU A 1 186 ? 62.579 0.465 -100.218 1.00 93.94 186 LEU A CA 1
ATOM 1508 C C . LEU A 1 186 ? 64.098 0.685 -100.170 1.00 93.94 186 LEU A C 1
ATOM 1510 O O . LEU A 1 186 ? 64.705 0.916 -101.213 1.00 93.94 186 LEU A O 1
ATOM 1514 N N . GLN A 1 187 ? 64.728 0.598 -98.994 1.00 94.25 187 GLN A N 1
ATOM 1515 C CA . GLN A 1 187 ? 66.187 0.702 -98.857 1.00 94.25 187 GLN A CA 1
ATOM 1516 C C . GLN A 1 187 ? 66.920 -0.440 -99.574 1.00 94.25 187 GLN A C 1
ATOM 1518 O O . GLN A 1 187 ? 67.931 -0.195 -100.233 1.00 94.25 187 GLN A O 1
ATOM 1523 N N . GLU A 1 188 ? 66.409 -1.671 -99.483 1.00 94.81 188 GLU A N 1
ATOM 1524 C CA . GLU A 1 188 ? 66.975 -2.822 -100.195 1.00 94.81 188 GLU A CA 1
ATOM 1525 C C . GLU A 1 188 ? 66.817 -2.673 -101.716 1.00 94.81 188 GLU A C 1
ATOM 1527 O O . GLU A 1 188 ? 67.788 -2.833 -102.454 1.00 94.81 188 GLU A O 1
ATOM 1532 N N . LEU A 1 189 ? 65.633 -2.270 -102.189 1.00 93.88 189 LEU A N 1
ATOM 1533 C CA . LEU A 1 189 ? 65.406 -1.958 -103.605 1.00 93.88 189 LEU A CA 1
ATOM 1534 C C . LEU A 1 189 ? 66.333 -0.839 -104.099 1.00 93.88 189 LEU A C 1
ATOM 1536 O O . LEU A 1 189 ? 66.906 -0.945 -105.180 1.00 93.88 189 LEU A O 1
ATOM 1540 N N . ALA A 1 190 ? 66.525 0.224 -103.314 1.00 92.75 190 ALA A N 1
ATOM 1541 C CA . ALA A 1 190 ? 67.438 1.311 -103.662 1.00 92.75 190 ALA A CA 1
ATOM 1542 C C . ALA A 1 190 ? 68.894 0.828 -103.777 1.00 92.75 190 ALA A C 1
ATOM 1544 O O . ALA A 1 190 ? 69.610 1.233 -104.696 1.00 92.75 190 ALA A O 1
ATOM 1545 N N . LYS A 1 191 ? 69.328 -0.076 -102.888 1.00 93.88 191 LYS A N 1
ATOM 1546 C CA . LYS A 1 191 ? 70.652 -0.705 -102.961 1.00 93.88 191 LYS A CA 1
ATOM 1547 C C . LYS A 1 191 ? 70.805 -1.544 -104.232 1.00 93.88 191 LYS A C 1
ATOM 1549 O O . LYS A 1 191 ? 71.795 -1.373 -104.941 1.00 93.88 191 LYS A O 1
ATOM 1554 N N . GLN A 1 192 ? 69.819 -2.385 -104.548 1.00 93.44 192 GLN A N 1
ATOM 1555 C CA . GLN A 1 192 ? 69.802 -3.192 -105.774 1.00 93.44 192 GLN A CA 1
ATOM 1556 C C . GLN A 1 192 ? 69.834 -2.316 -107.034 1.00 93.44 192 GLN A C 1
ATOM 1558 O O . GLN A 1 192 ? 70.589 -2.604 -107.960 1.00 93.44 192 GLN A O 1
ATOM 1563 N N . THR A 1 193 ? 69.084 -1.209 -107.058 1.00 91.38 193 THR A N 1
ATOM 1564 C CA . THR A 1 193 ? 69.120 -0.232 -108.159 1.00 91.38 193 THR A CA 1
ATOM 1565 C C . THR A 1 193 ? 70.504 0.400 -108.307 1.00 91.38 193 THR A C 1
ATOM 1567 O O . THR A 1 193 ? 71.017 0.457 -109.418 1.00 91.38 193 THR A O 1
ATOM 1570 N N . SER A 1 194 ? 71.160 0.801 -107.211 1.00 91.62 194 SER A N 1
ATOM 1571 C CA . SER A 1 194 ? 72.522 1.359 -107.267 1.00 91.62 194 SER A CA 1
ATOM 1572 C C . SER A 1 194 ? 73.562 0.339 -107.755 1.00 91.62 194 SER A C 1
ATOM 1574 O O . SER A 1 194 ? 74.490 0.690 -108.486 1.00 91.62 194 SER A O 1
ATOM 1576 N N . GLU A 1 195 ? 73.429 -0.933 -107.370 1.00 91.38 195 GLU A N 1
ATOM 1577 C CA . GLU A 1 195 ? 74.261 -2.018 -107.904 1.00 91.38 195 GLU A CA 1
ATOM 1578 C C . GLU A 1 195 ? 74.032 -2.201 -109.409 1.00 91.38 195 GLU A C 1
ATOM 1580 O O . GLU A 1 195 ? 74.996 -2.283 -110.173 1.00 91.38 195 GLU A O 1
ATOM 1585 N N . LEU A 1 196 ? 72.772 -2.186 -109.849 1.00 90.81 196 LEU A N 1
ATOM 1586 C CA . LEU A 1 196 ? 72.402 -2.286 -111.256 1.00 90.81 196 LEU A CA 1
ATOM 1587 C C . LEU A 1 196 ? 72.923 -1.094 -112.078 1.00 90.81 196 LEU A C 1
ATOM 1589 O O . LEU A 1 196 ? 73.475 -1.297 -113.157 1.00 90.81 196 LEU A O 1
ATOM 1593 N N . GLU A 1 197 ? 72.816 0.134 -111.568 1.00 90.69 197 GLU A N 1
ATOM 1594 C CA . GLU A 1 197 ? 73.375 1.343 -112.189 1.00 90.69 197 GLU A CA 1
ATOM 1595 C C . GLU A 1 197 ? 74.893 1.240 -112.376 1.00 90.69 197 GLU A C 1
ATOM 1597 O O . GLU A 1 197 ? 75.398 1.570 -113.448 1.00 90.69 197 GLU A O 1
ATOM 1602 N N . LYS A 1 198 ? 75.632 0.722 -111.382 1.00 90.62 198 LYS A N 1
ATOM 1603 C CA . LYS A 1 198 ? 77.079 0.466 -111.513 1.00 90.62 198 LYS A CA 1
ATOM 1604 C C . LYS A 1 198 ? 77.380 -0.562 -112.599 1.00 90.62 198 LYS A C 1
ATOM 1606 O O . LYS A 1 198 ? 78.320 -0.368 -113.368 1.00 90.62 198 LYS A O 1
ATOM 1611 N N . VAL A 1 199 ? 76.588 -1.636 -112.681 1.00 88.94 199 VAL A N 1
ATOM 1612 C CA . VAL A 1 199 ? 76.715 -2.638 -113.751 1.00 88.94 199 VAL A CA 1
ATOM 1613 C C . VAL A 1 199 ? 76.479 -1.987 -115.114 1.00 88.94 199 VAL A C 1
ATOM 1615 O O . VAL A 1 199 ? 77.321 -2.134 -115.998 1.00 88.94 199 VAL A O 1
ATOM 1618 N N . TYR A 1 200 ? 75.404 -1.212 -115.281 1.00 84.62 200 TYR A N 1
ATOM 1619 C CA . TYR A 1 200 ? 75.130 -0.492 -116.528 1.00 84.62 200 TYR A CA 1
ATOM 1620 C C . TYR A 1 200 ? 76.226 0.515 -116.888 1.00 84.62 200 TYR A C 1
ATOM 1622 O O . TYR A 1 200 ? 76.635 0.556 -118.045 1.00 84.62 200 TYR A O 1
ATOM 1630 N N . ALA A 1 201 ? 76.744 1.279 -115.923 1.00 84.38 201 ALA A N 1
ATOM 1631 C CA . ALA A 1 201 ? 77.854 2.203 -116.145 1.00 84.38 201 ALA A CA 1
ATOM 1632 C C . ALA A 1 201 ? 79.123 1.462 -116.599 1.00 84.38 201 ALA A C 1
ATOM 1634 O O . ALA A 1 201 ? 79.721 1.844 -117.601 1.00 84.38 201 ALA A O 1
ATOM 1635 N N . SER A 1 202 ? 79.483 0.353 -115.938 1.00 84.69 202 SER A N 1
ATOM 1636 C CA . SER A 1 202 ? 80.635 -0.474 -116.332 1.00 84.69 202 SER A CA 1
ATOM 1637 C C . SER A 1 202 ? 80.476 -1.089 -117.727 1.00 84.69 202 SER A C 1
ATOM 1639 O O . SER A 1 202 ? 81.417 -1.085 -118.516 1.00 84.69 202 SER A O 1
ATOM 1641 N N . LEU A 1 203 ? 79.267 -1.545 -118.073 1.00 83.75 203 LEU A N 1
ATOM 1642 C CA . LEU A 1 203 ? 78.949 -2.047 -119.407 1.00 83.75 203 LEU A CA 1
ATOM 1643 C C . LEU A 1 203 ? 79.035 -0.928 -120.454 1.00 83.75 203 LEU A C 1
ATOM 1645 O O . LEU A 1 203 ? 79.533 -1.157 -121.554 1.00 83.75 203 LEU A O 1
ATOM 1649 N N . GLY A 1 204 ? 78.576 0.277 -120.106 1.00 81.25 204 GLY A N 1
ATOM 1650 C CA . GLY A 1 204 ? 78.709 1.481 -120.922 1.00 81.25 204 GLY A CA 1
ATOM 1651 C C . GLY A 1 204 ? 80.171 1.834 -121.195 1.00 81.25 204 GLY A C 1
ATOM 1652 O O . GLY A 1 204 ? 80.541 2.018 -122.352 1.00 81.25 204 GLY A O 1
ATOM 1653 N N . GLU A 1 205 ? 81.021 1.844 -120.166 1.00 80.62 205 GLU A N 1
ATOM 1654 C CA . GLU A 1 205 ? 82.466 2.068 -120.303 1.00 80.62 205 GLU A CA 1
ATOM 1655 C C . GLU A 1 205 ? 83.154 0.977 -121.143 1.00 80.62 205 GLU A C 1
ATOM 1657 O O . GLU A 1 205 ? 84.005 1.283 -121.979 1.00 80.62 205 GLU A O 1
ATOM 1662 N N . ASP A 1 206 ? 82.790 -0.296 -120.963 1.00 80.31 206 ASP A N 1
ATOM 1663 C CA . ASP A 1 206 ? 83.341 -1.415 -121.739 1.00 80.31 206 ASP A CA 1
ATOM 1664 C C . ASP A 1 206 ? 82.928 -1.363 -123.216 1.00 80.31 206 ASP A C 1
ATOM 1666 O O . ASP A 1 206 ? 83.744 -1.627 -124.106 1.00 80.31 206 ASP A O 1
ATOM 1670 N N . LEU A 1 207 ? 81.674 -0.999 -123.499 1.00 77.12 207 LEU A N 1
ATOM 1671 C CA . LEU A 1 207 ? 81.208 -0.732 -124.860 1.00 77.12 207 LEU A CA 1
ATOM 1672 C C . LEU A 1 207 ? 81.934 0.477 -125.455 1.00 77.12 207 LEU A C 1
ATOM 1674 O O . LEU A 1 207 ? 82.399 0.400 -126.591 1.00 77.12 207 LEU A O 1
ATOM 1678 N N . GLN A 1 208 ? 82.117 1.552 -124.686 1.00 70.31 208 GLN A N 1
ATOM 1679 C CA . GLN A 1 208 ? 82.862 2.731 -125.121 1.00 70.31 208 GLN A CA 1
ATOM 1680 C C . GLN A 1 208 ? 84.314 2.378 -125.477 1.00 70.31 208 GLN A C 1
ATOM 1682 O O . GLN A 1 208 ? 84.765 2.756 -126.558 1.00 70.31 208 GLN A O 1
ATOM 1687 N N . LYS A 1 209 ? 85.005 1.572 -124.654 1.00 69.75 209 LYS A N 1
ATOM 1688 C CA . LYS A 1 209 ? 86.357 1.041 -124.934 1.00 69.75 209 LYS A CA 1
ATOM 1689 C C . LYS A 1 209 ? 86.408 0.155 -126.180 1.00 69.75 209 LYS A C 1
ATOM 1691 O O . LYS A 1 209 ? 87.376 0.225 -126.931 1.00 69.75 209 LYS A O 1
ATOM 1696 N N . LYS A 1 210 ? 85.385 -0.672 -126.429 1.00 68.19 210 LYS A N 1
ATOM 1697 C CA . LYS A 1 210 ? 85.281 -1.481 -127.663 1.00 68.19 210 LYS A CA 1
ATOM 1698 C C . LYS A 1 210 ? 85.001 -0.635 -128.908 1.00 68.19 210 LYS A C 1
ATOM 1700 O O . LYS A 1 210 ? 85.383 -1.039 -130.003 1.00 68.19 210 LYS A O 1
ATOM 1705 N N . CYS A 1 211 ? 84.365 0.521 -128.745 1.00 57.84 211 CYS A N 1
ATOM 1706 C CA . CYS A 1 211 ? 84.062 1.466 -129.820 1.00 57.84 211 CYS A CA 1
ATOM 1707 C C . CYS A 1 211 ? 85.150 2.538 -130.028 1.00 57.84 211 CYS A C 1
ATOM 1709 O O . CYS A 1 211 ? 85.020 3.348 -130.949 1.00 57.84 211 CYS A O 1
ATOM 1711 N N . THR A 1 212 ? 86.220 2.558 -129.218 1.00 53.91 212 THR A N 1
ATOM 1712 C CA . THR A 1 212 ? 87.369 3.458 -129.415 1.00 53.91 212 THR A CA 1
ATOM 1713 C C . THR A 1 212 ? 88.398 2.816 -130.349 1.00 53.91 212 THR A C 1
ATOM 1715 O O . THR A 1 212 ? 88.891 1.717 -130.099 1.00 53.91 212 THR A O 1
ATOM 1718 N N . CYS A 1 213 ? 88.750 3.501 -131.440 1.00 50.50 213 CYS A N 1
ATOM 1719 C CA . CYS A 1 213 ? 89.736 3.017 -132.409 1.00 50.50 213 CYS A CA 1
ATOM 1720 C C . CYS A 1 213 ? 91.167 3.076 -131.822 1.00 50.50 213 CYS A C 1
ATOM 1722 O O . CYS A 1 213 ? 91.635 4.177 -131.508 1.00 50.50 213 CYS A O 1
ATOM 1724 N N . PRO A 1 214 ? 91.916 1.955 -131.740 1.00 54.94 214 PRO A N 1
ATOM 1725 C CA . PRO A 1 214 ? 93.260 1.928 -131.146 1.00 54.94 214 PRO A CA 1
ATOM 1726 C C . PRO A 1 214 ? 94.306 2.806 -131.857 1.00 54.94 214 PRO A C 1
ATOM 1728 O O . PRO A 1 214 ? 95.377 3.037 -131.307 1.00 54.94 214 PRO A O 1
ATOM 1731 N N . GLY A 1 215 ? 94.023 3.281 -133.078 1.00 52.19 215 GLY A N 1
ATOM 1732 C CA . GLY A 1 215 ? 94.957 4.057 -133.902 1.00 52.19 215 GLY A CA 1
ATOM 1733 C C . GLY A 1 215 ? 94.789 5.583 -133.868 1.00 52.19 215 GLY A C 1
ATOM 1734 O O . GLY A 1 215 ? 95.694 6.277 -134.323 1.00 52.19 215 GLY A O 1
ATOM 1735 N N . CYS A 1 216 ? 93.672 6.126 -133.360 1.00 61.16 216 CYS A N 1
ATOM 1736 C CA . CYS A 1 216 ? 93.411 7.580 -133.386 1.00 61.16 216 CYS A CA 1
ATOM 1737 C C . CYS A 1 216 ? 92.645 8.154 -132.178 1.00 61.16 216 CYS A C 1
ATOM 1739 O O . CYS A 1 216 ? 92.479 9.369 -132.099 1.00 61.16 216 CYS A O 1
ATOM 1741 N N . GLY A 1 217 ? 92.197 7.328 -131.224 1.00 54.47 217 GLY A N 1
ATOM 1742 C CA . GLY A 1 217 ? 91.615 7.804 -129.959 1.00 54.47 217 GLY A CA 1
ATOM 1743 C C . GLY A 1 217 ? 90.254 8.515 -130.056 1.00 54.47 217 GLY A C 1
ATOM 1744 O O . GLY A 1 217 ? 89.816 9.092 -129.066 1.00 54.47 217 GLY A O 1
ATOM 1745 N N . SER A 1 218 ? 89.574 8.491 -131.208 1.00 52.00 218 SER A N 1
ATOM 1746 C CA . SER A 1 218 ? 88.247 9.105 -131.399 1.00 52.00 218 SER A CA 1
ATOM 1747 C C . SER A 1 218 ? 87.113 8.100 -131.112 1.00 52.00 218 SER A C 1
ATOM 1749 O O . SER A 1 218 ? 87.185 6.951 -131.554 1.00 52.00 218 SER A O 1
ATOM 1751 N N . ASN A 1 219 ? 86.075 8.514 -130.367 1.00 47.88 219 ASN A N 1
ATOM 1752 C CA . ASN A 1 219 ? 84.875 7.706 -130.085 1.00 47.88 219 ASN A CA 1
ATOM 1753 C C . ASN A 1 219 ? 83.928 7.698 -131.304 1.00 47.88 219 ASN A C 1
ATOM 1755 O O . ASN A 1 219 ? 83.515 8.759 -131.753 1.00 47.88 219 ASN A O 1
ATOM 1759 N N . ASN A 1 220 ? 83.527 6.519 -131.797 1.00 54.03 220 ASN A N 1
ATOM 1760 C CA . ASN A 1 220 ? 82.622 6.350 -132.954 1.00 54.03 220 ASN A CA 1
ATOM 1761 C C . ASN A 1 220 ? 81.113 6.431 -132.606 1.00 54.03 220 ASN A C 1
ATOM 1763 O O . ASN A 1 220 ? 80.297 5.770 -133.244 1.00 54.03 220 ASN A O 1
ATOM 1767 N N . ILE A 1 221 ? 80.728 7.193 -131.578 1.00 52.16 221 ILE A N 1
ATOM 1768 C CA . ILE A 1 221 ? 79.323 7.343 -131.149 1.00 52.16 221 ILE A CA 1
ATOM 1769 C C . ILE A 1 221 ? 78.957 8.833 -131.153 1.00 52.16 221 ILE A C 1
ATOM 1771 O O . ILE A 1 221 ? 78.617 9.413 -130.133 1.00 52.16 221 ILE A O 1
ATOM 1775 N N . GLU A 1 222 ? 79.076 9.467 -132.311 1.00 50.66 222 GLU A N 1
ATOM 1776 C CA . GLU A 1 222 ? 78.379 10.713 -132.636 1.00 50.66 222 GLU A CA 1
ATOM 1777 C C . GLU A 1 222 ? 77.888 10.588 -134.078 1.00 50.66 222 GLU A C 1
ATOM 1779 O O . GLU A 1 222 ? 78.587 10.981 -135.003 1.00 50.66 222 GLU A O 1
ATOM 1784 N N . ASP A 1 223 ? 76.726 9.954 -134.266 1.00 47.38 223 ASP A N 1
ATOM 1785 C CA . ASP A 1 223 ? 75.744 10.360 -135.283 1.00 47.38 223 ASP A CA 1
ATOM 1786 C C . ASP A 1 223 ? 74.450 9.543 -135.111 1.00 47.38 223 ASP A C 1
ATOM 1788 O O . ASP A 1 223 ? 74.418 8.343 -135.397 1.00 47.38 223 ASP A O 1
ATOM 1792 N N . GLY A 1 224 ? 73.380 10.164 -134.600 1.00 43.44 224 GLY A N 1
ATOM 1793 C CA . GLY A 1 224 ? 72.088 9.480 -134.483 1.00 43.44 224 GLY A CA 1
ATOM 1794 C C . GLY A 1 224 ? 71.023 10.091 -133.566 1.00 43.44 224 GLY A C 1
ATOM 1795 O O . GLY A 1 224 ? 70.522 9.382 -132.705 1.00 43.44 224 GLY A O 1
ATOM 1796 N N . GLY A 1 225 ? 70.616 11.343 -133.809 1.00 43.31 225 GLY A N 1
ATOM 1797 C CA . GLY A 1 225 ? 69.215 11.773 -133.620 1.00 43.31 225 GLY A CA 1
ATOM 1798 C C . GLY A 1 225 ? 68.809 12.435 -132.291 1.00 43.31 225 GLY A C 1
ATOM 1799 O O . GLY A 1 225 ? 68.468 11.732 -131.350 1.00 43.31 225 GLY A O 1
ATOM 1800 N N . ASN A 1 226 ? 68.778 13.780 -132.327 1.00 36.53 226 ASN A N 1
ATOM 1801 C CA . ASN A 1 226 ? 68.073 14.791 -131.501 1.00 36.53 226 ASN A CA 1
ATOM 1802 C C . ASN A 1 226 ? 67.614 14.464 -130.072 1.00 36.53 226 ASN A C 1
ATOM 1804 O O . ASN A 1 226 ? 66.611 13.735 -129.912 1.00 36.53 226 ASN A O 1
#

Organism: Musa acuminata subsp. malaccensis (NCBI:txid214687)